Protein AF-A0A094BWD9-F1 (afdb_monomer)

Nearest PDB structures (foldseek):
  7sqc-assembly1_1F  TM=2.310E-01  e=2.367E-01  Chlamydomonas reinhardtii
  7sqc-assembly1_1Y  TM=2.112E-01  e=1.684E+00  Chlamydomonas reinhardtii
  6iv1-assembly1_B  TM=2.164E-01  e=1.607E+00  Klebsiella pneumoniae IS53
  6ivq-assembly1_B  TM=2.117E-01  e=2.335E+00  Klebsiella pneumoniae
  7sqc-assembly1_1J  TM=1.518E-01  e=3.393E+00  Chlamydomonas reinhardtii

Foldseek 3Di:
DDDDPDPDPVVVVVVVLLVVLLVLLVVLLVVVCVVCVVPNVLSVVLLVLLLVLLVLLVVLLVQLLVLLQPLLQACLVVVVVLLVVQLVVCCVPPVDPQSNQLLVQLLCCLVVVDVDGPRDPDPVSVVSSVVSNVVNNVCPVVDPRNGRPCVLSVVVQVQFDDPPDDRDSSSCLSCLLDTSNDLVVLLVSVVPDPCVVPVVSVVSSNVSSVVSVVSSLVSLQVSLVVNCVSCVVPVPSSVSSNNSHDQSSAWDWDADPVRDTDTDGPDPPPPPDDD

Structure (mmCIF, N/CA/C/O backbone):
data_AF-A0A094BWD9-F1
#
_entry.id   AF-A0A094BWD9-F1
#
loop_
_atom_site.group_PDB
_atom_site.id
_atom_site.type_symbol
_atom_site.label_atom_id
_atom_site.label_alt_id
_atom_site.label_comp_id
_atom_site.label_asym_id
_atom_site.label_entity_id
_atom_site.label_seq_id
_atom_site.pdbx_PDB_ins_code
_atom_site.Cartn_x
_atom_site.Cartn_y
_atom_site.Cartn_z
_atom_site.occupancy
_atom_site.B_iso_or_equiv
_atom_site.auth_seq_id
_atom_site.auth_comp_id
_atom_site.auth_asym_id
_atom_site.auth_atom_id
_atom_site.pdbx_PDB_model_num
ATOM 1 N N . MET A 1 1 ? -23.209 22.458 -28.290 1.00 35.03 1 MET A N 1
ATOM 2 C CA . MET A 1 1 ? -22.333 21.390 -27.771 1.00 35.03 1 MET A CA 1
ATOM 3 C C . MET A 1 1 ? -21.643 21.968 -26.551 1.00 35.03 1 MET A C 1
ATOM 5 O O . MET A 1 1 ? -20.647 22.660 -26.693 1.00 35.03 1 MET A O 1
ATOM 9 N N . GLU A 1 2 ? -22.274 21.831 -25.388 1.00 30.28 2 GLU A N 1
ATOM 10 C CA . GLU A 1 2 ? -21.728 22.310 -24.117 1.00 30.28 2 GLU A CA 1
ATOM 11 C C . GLU A 1 2 ? -20.772 21.254 -23.563 1.00 30.28 2 GLU A C 1
ATOM 13 O O . GLU A 1 2 ? -21.182 20.144 -23.229 1.00 30.28 2 GLU A O 1
ATOM 18 N N . SER A 1 3 ? -19.488 21.603 -23.495 1.00 38.81 3 SER A N 1
ATOM 19 C CA . SER A 1 3 ? -18.495 20.863 -22.723 1.00 38.81 3 SER A CA 1
ATOM 20 C C . SER A 1 3 ? -18.755 21.120 -21.240 1.00 38.81 3 SER A C 1
ATOM 22 O O . SER A 1 3 ? -18.486 22.208 -20.732 1.00 38.81 3 SER A O 1
ATOM 24 N N . SER A 1 4 ? -19.311 20.124 -20.554 1.00 35.88 4 SER A N 1
ATOM 25 C CA . SER A 1 4 ? -19.510 20.150 -19.107 1.00 35.88 4 SER A CA 1
ATOM 26 C C . SER A 1 4 ? -18.159 19.969 -18.408 1.00 35.88 4 SER A C 1
ATOM 28 O O . SER A 1 4 ? -17.600 18.876 -18.367 1.00 35.88 4 SER A O 1
ATOM 30 N N . SER A 1 5 ? -17.613 21.078 -17.912 1.00 44.88 5 SER A N 1
ATOM 31 C CA . SER A 1 5 ? -16.455 21.124 -17.020 1.00 44.88 5 SER A CA 1
ATOM 32 C C . SER A 1 5 ? -16.923 20.788 -15.601 1.00 44.88 5 SER A C 1
ATOM 34 O O . SER A 1 5 ? -17.432 21.650 -14.885 1.00 44.88 5 SER A O 1
ATOM 36 N N . VAL A 1 6 ? -16.816 19.516 -15.214 1.00 44.00 6 VAL A N 1
ATOM 37 C CA . VAL A 1 6 ? -17.146 19.020 -13.869 1.00 44.00 6 VAL A CA 1
ATOM 38 C C . VAL A 1 6 ? -15.856 18.545 -13.213 1.00 44.00 6 VAL A C 1
ATOM 40 O O . VAL A 1 6 ? -15.596 17.352 -13.197 1.00 44.00 6 VAL A O 1
ATOM 43 N N . GLU A 1 7 ? -15.006 19.446 -12.711 1.00 46.25 7 GLU A N 1
ATOM 44 C CA . GLU A 1 7 ? -13.809 18.996 -11.970 1.00 46.25 7 GLU A CA 1
ATOM 45 C C . GLU A 1 7 ? -13.192 19.898 -10.871 1.00 46.25 7 GLU A C 1
ATOM 47 O O . GLU A 1 7 ? -12.277 19.425 -10.206 1.00 46.25 7 GLU A O 1
ATOM 52 N N . PRO A 1 8 ? -13.679 21.111 -10.514 1.00 37.62 8 PRO A N 1
ATOM 53 C CA . PRO A 1 8 ? -13.131 21.804 -9.329 1.00 37.62 8 PRO A CA 1
ATOM 54 C C . PRO A 1 8 ? -13.894 21.569 -8.011 1.00 37.62 8 PRO A C 1
ATOM 56 O O . PRO A 1 8 ? -13.351 21.833 -6.940 1.00 37.62 8 PRO A O 1
ATOM 59 N N . GLN A 1 9 ? -15.162 21.137 -8.051 1.00 40.28 9 GLN A N 1
ATOM 60 C CA . GLN A 1 9 ? -16.028 21.134 -6.855 1.00 40.28 9 GLN A CA 1
ATOM 61 C C . GLN A 1 9 ? -15.870 19.885 -5.973 1.00 40.28 9 GLN A C 1
ATOM 63 O O . GLN A 1 9 ? -15.910 19.982 -4.750 1.00 40.28 9 GLN A O 1
ATOM 68 N N . THR A 1 10 ? -15.597 18.724 -6.567 1.00 54.84 10 THR A N 1
ATOM 69 C CA . THR A 1 10 ? -15.500 17.437 -5.857 1.00 54.84 10 THR A CA 1
ATOM 70 C C . THR A 1 10 ? -14.293 17.350 -4.919 1.00 54.84 10 THR A C 1
ATOM 72 O O . THR A 1 10 ? -14.415 16.820 -3.816 1.00 54.84 10 THR A O 1
ATOM 75 N N . ALA A 1 11 ? -13.143 17.912 -5.305 1.00 52.81 11 ALA A N 1
ATOM 76 C CA . ALA A 1 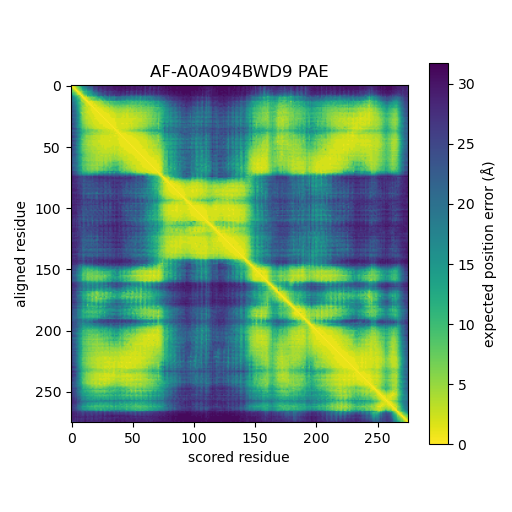11 ? -11.922 17.873 -4.496 1.00 52.81 11 ALA A CA 1
ATOM 77 C C . ALA A 1 11 ? -12.011 18.744 -3.225 1.00 52.81 11 ALA A C 1
ATOM 79 O O . ALA A 1 11 ? -11.508 18.354 -2.169 1.00 52.81 11 ALA A O 1
ATOM 80 N N . ASN A 1 12 ? -12.680 19.901 -3.304 1.00 56.09 12 ASN A N 1
ATOM 81 C CA . ASN A 1 12 ? -12.883 20.791 -2.155 1.00 56.09 12 ASN A CA 1
ATOM 82 C C . ASN A 1 12 ? -13.867 20.197 -1.139 1.00 56.09 12 ASN A C 1
ATOM 84 O O . ASN A 1 12 ? -13.597 20.218 0.064 1.00 56.09 12 ASN A O 1
ATOM 88 N N . ASP A 1 13 ? -14.961 19.604 -1.616 1.00 62.81 13 ASP A N 1
ATOM 89 C CA . ASP A 1 13 ? -15.929 18.918 -0.757 1.00 62.81 13 ASP A CA 1
ATOM 90 C C . ASP A 1 13 ? -15.302 17.705 -0.056 1.00 62.81 13 ASP A C 1
ATOM 92 O O . ASP A 1 13 ? -15.594 17.408 1.104 1.00 62.81 13 ASP A O 1
ATOM 96 N N . GLU A 1 14 ? -14.390 17.008 -0.733 1.00 59.97 14 GLU A N 1
ATOM 97 C CA . GLU A 1 14 ? -13.686 15.856 -0.181 1.00 59.97 14 GLU A CA 1
ATOM 98 C C . GLU A 1 14 ? -12.620 16.245 0.857 1.00 59.97 14 GLU A C 1
ATOM 100 O O . GLU A 1 14 ? -12.468 15.566 1.880 1.00 59.97 14 GLU A O 1
ATOM 105 N N . ALA A 1 15 ? -11.905 17.351 0.634 1.00 65.94 15 ALA A N 1
ATOM 106 C CA . ALA A 1 15 ? -10.975 17.904 1.612 1.00 65.94 15 ALA A CA 1
ATOM 107 C C . ALA A 1 15 ? -11.710 18.317 2.896 1.00 65.94 15 ALA A C 1
ATOM 109 O O . ALA A 1 15 ? -11.277 17.945 3.988 1.00 65.94 15 ALA A O 1
ATOM 110 N N . ALA A 1 16 ? -12.860 18.987 2.759 1.00 70.88 16 ALA A N 1
ATOM 111 C CA . ALA A 1 16 ? -13.710 19.382 3.880 1.00 70.88 16 ALA A CA 1
ATOM 112 C C . ALA A 1 16 ? -14.250 18.167 4.661 1.00 70.88 16 ALA A C 1
ATOM 114 O O . ALA A 1 16 ? -14.175 18.128 5.893 1.00 70.88 16 ALA A O 1
ATOM 115 N N . ARG A 1 17 ? -14.714 17.121 3.961 1.00 69.69 17 ARG A N 1
ATOM 116 C CA . ARG A 1 17 ? -15.110 15.850 4.596 1.00 69.69 17 ARG A CA 1
ATOM 117 C C . ARG A 1 17 ? -13.939 15.202 5.327 1.00 69.69 17 ARG A C 1
ATOM 119 O O . ARG A 1 17 ? -14.081 14.794 6.472 1.00 69.69 17 ARG A O 1
ATOM 126 N N . SER A 1 18 ? -12.763 15.154 4.707 1.00 68.19 18 SER A N 1
ATOM 127 C CA . SER A 1 18 ? -11.568 14.563 5.320 1.00 68.19 18 SER A CA 1
ATOM 128 C C . SER A 1 18 ? -11.153 15.290 6.601 1.00 68.19 18 SER A C 1
ATOM 130 O O . SER A 1 18 ? -10.766 14.641 7.573 1.00 68.19 18 SER A O 1
ATOM 132 N N . THR A 1 19 ? -11.239 16.624 6.627 1.00 75.50 19 THR A N 1
ATOM 133 C CA . THR A 1 19 ? -10.950 17.417 7.831 1.00 75.50 19 THR A CA 1
ATOM 134 C C . THR A 1 19 ? -11.962 17.187 8.944 1.00 75.50 19 THR A C 1
ATOM 136 O O . THR A 1 19 ? -11.571 17.127 10.109 1.00 75.50 19 THR A O 1
ATOM 139 N N . GLU A 1 20 ? -13.233 16.996 8.600 1.00 79.06 20 GLU A N 1
ATOM 140 C CA . GLU A 1 20 ? -14.277 16.738 9.587 1.00 79.06 20 GLU A CA 1
ATOM 141 C C . GLU A 1 20 ? -14.120 15.355 10.228 1.00 79.06 20 GLU A C 1
ATOM 143 O O . GLU A 1 20 ? -14.088 15.242 11.451 1.00 79.06 20 GLU A O 1
ATOM 148 N N . ILE A 1 21 ? -13.880 14.306 9.435 1.00 75.56 21 ILE A N 1
ATOM 149 C CA . ILE A 1 21 ? -13.681 12.962 10.002 1.00 75.56 21 ILE A CA 1
ATOM 150 C C . ILE A 1 21 ? -12.373 12.906 10.821 1.00 75.56 21 ILE A C 1
ATOM 152 O O . ILE A 1 21 ? -12.284 12.195 11.820 1.00 75.56 21 ILE A O 1
ATOM 156 N N . LEU A 1 22 ? -11.349 13.692 10.457 1.00 78.50 22 LEU A N 1
ATOM 157 C CA . LEU A 1 22 ? -10.140 13.863 11.278 1.00 78.50 22 LEU A CA 1
ATOM 158 C C . LEU A 1 22 ? -10.448 14.479 12.648 1.00 78.50 22 LEU A C 1
ATOM 160 O O . LEU A 1 22 ? -9.886 14.035 13.653 1.00 78.50 22 LEU A O 1
ATOM 164 N N . ARG A 1 23 ? -11.321 15.491 12.693 1.00 84.25 23 ARG A N 1
ATOM 165 C CA . ARG A 1 23 ? -11.782 16.117 13.938 1.00 84.25 23 ARG A CA 1
ATOM 166 C C . ARG A 1 23 ? -12.511 15.094 14.809 1.00 84.25 23 ARG A C 1
ATOM 168 O O . ARG A 1 23 ? -12.111 14.889 15.953 1.00 84.25 23 ARG A O 1
ATOM 175 N N . GLU A 1 24 ? -13.492 14.391 14.245 1.00 83.94 24 GLU A N 1
ATOM 176 C CA . GLU A 1 24 ? -14.258 13.348 14.942 1.00 83.94 24 GLU A CA 1
ATOM 177 C C . GLU A 1 24 ? -13.365 12.216 15.476 1.00 83.94 24 GLU A C 1
ATOM 179 O O . GLU A 1 24 ? -13.521 11.767 16.613 1.00 83.94 24 GLU A O 1
ATOM 184 N N . ALA A 1 25 ? -12.384 11.774 14.684 1.00 82.69 25 ALA A N 1
ATOM 185 C CA . ALA A 1 25 ? -11.434 10.742 15.085 1.00 82.69 25 ALA A CA 1
ATOM 186 C C . ALA A 1 25 ? -10.571 11.173 16.282 1.00 82.69 25 ALA A C 1
ATOM 188 O O . ALA A 1 25 ? -10.313 10.371 17.184 1.00 82.69 25 ALA A O 1
ATOM 189 N N . ASN A 1 26 ? -10.119 12.428 16.305 1.00 86.25 26 ASN A N 1
ATOM 190 C CA . ASN A 1 26 ? -9.345 12.961 17.424 1.00 86.25 26 ASN A CA 1
ATOM 191 C C . ASN A 1 26 ? -10.207 13.093 18.686 1.00 86.25 26 ASN A C 1
ATOM 193 O O . ASN A 1 26 ? -9.764 12.714 19.770 1.00 86.25 26 ASN A O 1
ATOM 197 N N . GLU A 1 27 ? -11.450 13.555 18.548 1.00 88.94 27 GLU A N 1
ATOM 198 C CA . GLU A 1 27 ? -12.406 13.622 19.658 1.00 88.94 27 GLU A CA 1
ATOM 199 C C . GLU A 1 27 ? -12.680 12.239 20.252 1.00 88.94 27 GLU A C 1
ATOM 201 O O . GLU A 1 27 ? -12.659 12.070 21.472 1.00 88.94 27 GLU A O 1
ATOM 206 N N . PHE A 1 28 ? -12.853 11.223 19.404 1.00 89.19 28 PHE A N 1
ATOM 207 C CA . PHE A 1 28 ? -13.004 9.841 19.844 1.00 89.19 28 PHE A CA 1
ATOM 208 C C . PHE A 1 28 ? -11.796 9.349 20.660 1.00 89.19 28 PHE A C 1
ATOM 210 O O . PHE A 1 28 ? -11.969 8.737 21.715 1.00 89.19 28 PHE A O 1
ATOM 217 N N . LEU A 1 29 ? -10.564 9.631 20.218 1.00 88.25 29 LEU A N 1
ATOM 218 C CA . LEU A 1 29 ? -9.362 9.226 20.960 1.00 88.25 29 LEU A CA 1
ATOM 219 C C . LEU A 1 29 ? -9.290 9.869 22.346 1.00 88.25 29 LEU A C 1
ATOM 221 O O . LEU A 1 29 ? -8.927 9.191 23.311 1.00 88.25 29 LEU A O 1
ATOM 225 N N . GLU A 1 30 ? -9.672 11.140 22.468 1.00 90.50 30 GLU A N 1
ATOM 226 C CA . GLU A 1 30 ? -9.737 11.810 23.768 1.00 90.50 30 GLU A CA 1
ATOM 227 C C . GLU A 1 30 ? -10.839 11.215 24.661 1.00 90.50 30 GLU A C 1
ATOM 229 O O . GLU A 1 30 ? -10.609 11.012 25.855 1.00 90.50 30 GLU A O 1
ATOM 234 N N . GLN A 1 31 ? -11.989 10.815 24.103 1.00 91.00 31 GLN A N 1
ATOM 235 C CA . GLN A 1 31 ? -13.020 10.087 24.860 1.00 91.00 31 GLN A CA 1
ATOM 236 C C . GLN A 1 31 ? -12.503 8.747 25.401 1.00 91.00 31 GLN A C 1
ATOM 238 O O . GLN A 1 31 ? -12.731 8.425 26.571 1.00 91.00 31 GLN A O 1
ATOM 243 N N . VAL A 1 32 ? -11.773 7.973 24.587 1.00 87.44 32 VAL A N 1
ATOM 244 C CA . VAL A 1 32 ? -11.151 6.712 25.030 1.00 87.44 32 VAL A CA 1
ATOM 245 C C . VAL A 1 32 ? -10.159 6.980 26.160 1.00 87.44 32 VAL A C 1
ATOM 247 O O . VAL A 1 32 ? -10.185 6.299 27.187 1.00 87.44 32 VAL A O 1
ATOM 250 N N . LYS A 1 33 ? -9.299 7.986 25.996 1.00 90.31 33 LYS A N 1
ATOM 251 C CA . LYS A 1 33 ? -8.290 8.366 26.988 1.00 90.31 33 LYS A CA 1
ATOM 252 C C . LYS A 1 33 ? -8.918 8.774 28.320 1.00 90.31 33 LYS A C 1
ATOM 254 O O . LYS A 1 33 ? -8.451 8.328 29.365 1.00 90.31 33 LYS A O 1
ATOM 259 N N . LEU A 1 34 ? -9.998 9.554 28.283 1.00 92.94 34 LEU A N 1
ATOM 260 C CA . LEU A 1 34 ? -10.744 9.962 29.473 1.00 92.94 34 LEU A CA 1
ATOM 261 C C . LEU A 1 34 ? -11.410 8.758 30.156 1.00 92.94 34 LEU A C 1
ATOM 263 O O . LEU A 1 34 ? -11.263 8.560 31.361 1.00 92.94 34 LEU A O 1
ATOM 267 N N . LYS A 1 35 ? -12.104 7.907 29.386 1.00 91.38 35 LYS A N 1
ATOM 268 C CA . LYS A 1 35 ? -12.805 6.724 29.914 1.00 91.38 35 LYS A CA 1
ATOM 269 C C . LYS A 1 35 ? -11.851 5.733 30.579 1.00 91.38 35 LYS A C 1
ATOM 271 O O . LYS A 1 35 ? -12.189 5.155 31.611 1.00 91.38 35 LYS A O 1
ATOM 276 N N . TYR A 1 36 ? -10.667 5.550 30.002 1.00 90.31 36 TYR A N 1
ATOM 277 C CA . TYR A 1 36 ? -9.640 4.633 30.489 1.00 90.31 36 TYR A CA 1
ATOM 278 C C . TYR A 1 36 ? -8.508 5.347 31.242 1.00 90.31 36 TYR A C 1
ATOM 280 O O . TYR A 1 36 ? -7.401 4.818 31.321 1.00 90.31 36 TYR A O 1
ATOM 288 N N . GLN A 1 37 ? -8.769 6.502 31.865 1.00 91.00 37 GLN A N 1
ATOM 289 C CA . GLN A 1 37 ? -7.758 7.234 32.645 1.00 91.00 37 GLN A CA 1
ATOM 290 C C . GLN A 1 37 ? -7.118 6.386 33.763 1.00 91.00 37 GLN A C 1
ATOM 292 O O . GLN A 1 37 ? -5.938 6.536 34.065 1.00 91.00 37 GLN A O 1
ATOM 297 N N . SER A 1 38 ? -7.878 5.449 34.343 1.00 91.00 38 SER A N 1
ATOM 298 C CA . SER A 1 38 ? -7.407 4.500 35.362 1.00 91.00 38 SER A CA 1
ATOM 299 C C . SER A 1 38 ? -6.742 3.241 34.783 1.00 91.00 38 SER A C 1
ATOM 301 O O . SER A 1 38 ? -6.153 2.463 35.529 1.00 91.00 38 SER A O 1
ATOM 303 N N . LYS A 1 39 ? -6.820 3.032 33.462 1.00 91.62 39 LYS A N 1
ATOM 304 C CA . LYS A 1 39 ? -6.199 1.925 32.716 1.00 91.62 39 LYS A CA 1
ATOM 305 C C . LYS A 1 39 ? -5.480 2.473 31.465 1.00 91.62 39 LYS A C 1
ATOM 307 O O . LYS A 1 39 ? -5.878 2.149 30.342 1.00 91.62 39 LYS A O 1
ATOM 312 N N . PRO A 1 40 ? -4.408 3.275 31.621 1.00 90.94 40 PRO A N 1
ATOM 313 C CA . PRO A 1 40 ? -3.751 3.964 30.503 1.00 90.94 40 PRO A CA 1
ATOM 314 C C . PRO A 1 40 ? -3.203 3.012 29.427 1.00 90.94 40 PRO A C 1
ATOM 316 O O . PRO A 1 40 ? -3.046 3.406 28.272 1.00 90.94 40 PRO A O 1
ATOM 319 N N . GLU A 1 41 ? -2.953 1.749 29.780 1.00 92.44 41 GLU A N 1
ATOM 320 C CA . GLU A 1 41 ? -2.517 0.713 28.840 1.00 92.44 41 GLU A CA 1
ATOM 321 C C . GLU A 1 41 ? -3.549 0.420 27.740 1.00 92.44 41 GLU A C 1
ATOM 323 O O . GLU A 1 41 ? -3.156 0.125 26.616 1.00 92.44 41 GLU A O 1
ATOM 328 N N . VAL A 1 42 ? -4.854 0.581 28.000 1.00 87.88 42 VAL A N 1
ATOM 329 C CA . VAL A 1 42 ? -5.895 0.398 26.967 1.00 87.88 42 VAL A CA 1
ATOM 330 C C . VAL A 1 42 ? -5.744 1.441 25.863 1.00 87.88 42 VAL A C 1
ATOM 332 O O . VAL A 1 42 ? -5.735 1.100 24.680 1.00 87.88 42 VAL A O 1
ATOM 335 N N . TYR A 1 43 ? -5.561 2.708 26.246 1.00 89.56 43 TYR A N 1
ATOM 336 C CA . TYR A 1 43 ? -5.330 3.796 25.299 1.00 89.56 43 TYR A CA 1
ATOM 337 C C . TYR A 1 43 ? -4.017 3.599 24.529 1.00 89.56 43 TYR A C 1
ATOM 339 O O . TYR A 1 43 ? -4.008 3.692 23.301 1.00 89.56 43 TYR A O 1
ATOM 347 N N . LYS A 1 44 ? -2.918 3.268 25.223 1.00 89.75 44 LYS A N 1
ATOM 348 C CA . LYS A 1 44 ? -1.616 3.009 24.582 1.00 89.75 44 LYS A CA 1
ATOM 349 C C . LYS A 1 44 ? -1.696 1.868 23.570 1.00 89.75 44 LYS A C 1
ATOM 351 O O . LYS A 1 44 ? -1.200 2.010 22.453 1.00 89.75 44 LYS A O 1
ATOM 356 N N . GLU A 1 45 ? -2.338 0.758 23.929 1.00 92.25 45 GLU A N 1
ATOM 357 C CA . GLU A 1 45 ? -2.476 -0.397 23.042 1.00 92.25 45 GLU A CA 1
ATOM 358 C C . GLU A 1 45 ? -3.396 -0.116 21.853 1.00 92.25 45 GLU A C 1
ATOM 360 O O . GLU A 1 45 ? -3.075 -0.526 20.735 1.00 92.25 45 GLU A O 1
ATOM 365 N N . LEU A 1 46 ? -4.490 0.629 22.046 1.00 88.69 46 LEU A N 1
ATOM 366 C CA 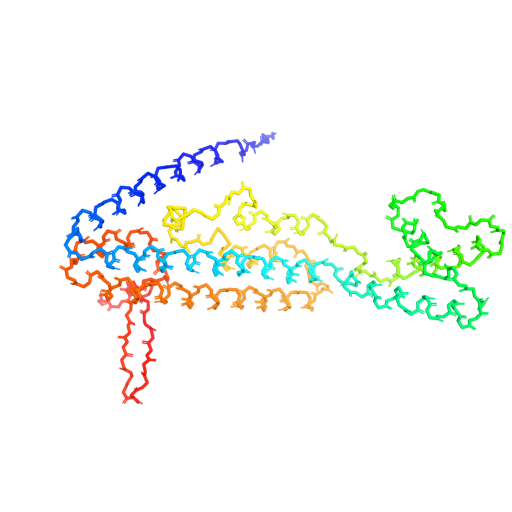. LEU A 1 46 ? -5.342 1.070 20.940 1.00 88.69 46 LEU A CA 1
ATOM 367 C C . LEU A 1 46 ? -4.571 1.987 19.982 1.00 88.69 46 LEU A C 1
ATOM 369 O O . LEU A 1 46 ? -4.601 1.785 18.768 1.00 88.69 46 LEU A O 1
ATOM 373 N N . PHE A 1 47 ? -3.827 2.953 20.518 1.00 88.69 47 PHE A N 1
ATOM 374 C CA . PHE A 1 47 ? -3.017 3.871 19.722 1.00 88.69 47 PHE A CA 1
ATOM 375 C C . PHE A 1 47 ? -1.925 3.129 18.936 1.00 88.69 47 PHE A C 1
ATOM 377 O O . PHE A 1 47 ? -1.748 3.340 17.732 1.00 88.69 47 PHE A O 1
ATOM 384 N N . ARG A 1 48 ? -1.229 2.188 19.585 1.00 89.25 48 ARG A N 1
ATOM 385 C CA . ARG A 1 48 ? -0.235 1.306 18.953 1.00 89.25 48 ARG A CA 1
ATOM 386 C C . ARG A 1 48 ? -0.849 0.447 17.849 1.00 89.25 48 ARG A C 1
ATOM 388 O O . ARG A 1 48 ? -0.241 0.283 16.787 1.00 89.25 48 ARG A O 1
ATOM 395 N N . LEU A 1 49 ? -2.043 -0.099 18.080 1.00 88.62 49 LEU A N 1
ATOM 396 C CA . LEU A 1 49 ? -2.786 -0.892 17.105 1.00 88.62 49 LEU A CA 1
ATOM 397 C C . LEU A 1 49 ? -3.142 -0.067 15.863 1.00 88.62 49 LEU A C 1
ATOM 399 O O . LEU A 1 49 ? -2.878 -0.521 14.750 1.00 88.62 49 LEU A O 1
ATOM 403 N N . LEU A 1 50 ? -3.682 1.139 16.054 1.00 86.38 50 LEU A N 1
ATOM 404 C CA . LEU A 1 50 ? -4.018 2.060 14.968 1.00 86.38 50 LEU A CA 1
ATOM 405 C C . LEU A 1 50 ? -2.779 2.464 14.163 1.00 86.38 50 LEU A C 1
ATOM 407 O O . LEU A 1 50 ? -2.802 2.424 12.937 1.00 86.38 50 LEU A O 1
ATOM 411 N N . THR A 1 51 ? -1.672 2.760 14.847 1.00 85.44 51 THR A N 1
ATOM 412 C CA . THR A 1 51 ? -0.391 3.115 14.213 1.00 85.44 51 THR A CA 1
ATOM 413 C C . THR A 1 51 ? 0.155 1.956 13.374 1.00 85.44 51 THR A C 1
ATOM 415 O O . THR A 1 51 ? 0.576 2.139 12.234 1.00 85.44 51 THR A O 1
ATOM 418 N N . SER A 1 52 ? 0.098 0.735 13.913 1.00 85.38 52 SER A N 1
ATOM 419 C CA . SER A 1 52 ? 0.539 -0.473 13.204 1.00 85.38 52 SER A CA 1
ATOM 420 C C . SER A 1 52 ? -0.322 -0.759 11.972 1.00 85.38 52 SER A C 1
ATOM 422 O O . SER A 1 52 ? 0.191 -1.199 10.945 1.00 85.38 52 SER A O 1
ATOM 424 N N . TYR A 1 53 ? -1.633 -0.532 12.071 1.00 84.44 53 TYR A N 1
ATOM 425 C CA . TYR A 1 53 ? -2.550 -0.685 10.947 1.00 84.44 53 TYR A CA 1
ATOM 426 C C . TYR A 1 53 ? -2.290 0.370 9.860 1.00 84.44 53 TYR A C 1
ATOM 428 O O . TYR A 1 53 ? -2.232 0.009 8.687 1.00 84.44 53 TYR A O 1
ATOM 436 N N . ALA A 1 54 ? -2.047 1.630 10.241 1.00 81.50 54 ALA A N 1
ATOM 437 C CA . ALA A 1 54 ? -1.679 2.703 9.317 1.00 81.50 54 ALA A CA 1
ATOM 438 C C . ALA A 1 54 ? -0.431 2.336 8.499 1.00 81.50 54 ALA A C 1
ATOM 440 O O . ALA A 1 54 ? -0.467 2.332 7.273 1.00 81.50 54 ALA A O 1
ATOM 441 N N . ALA A 1 55 ? 0.637 1.911 9.182 1.00 83.19 55 ALA A N 1
ATOM 442 C CA . ALA A 1 55 ? 1.883 1.508 8.535 1.00 83.19 55 ALA A CA 1
ATOM 443 C C . ALA A 1 55 ? 1.698 0.313 7.582 1.00 83.19 55 ALA A C 1
ATOM 445 O O . ALA A 1 55 ? 2.254 0.301 6.487 1.00 83.19 55 ALA A O 1
ATOM 446 N N . ALA A 1 56 ? 0.903 -0.689 7.978 1.00 82.62 56 ALA A N 1
ATOM 447 C CA . ALA A 1 56 ? 0.610 -1.843 7.128 1.00 82.62 56 ALA A CA 1
ATOM 448 C C . ALA A 1 56 ? -0.196 -1.460 5.877 1.00 82.62 56 ALA A C 1
ATOM 450 O O . ALA A 1 56 ? 0.005 -2.044 4.812 1.00 82.62 56 ALA A O 1
ATOM 451 N N . ARG A 1 57 ? -1.104 -0.488 6.001 1.00 80.38 57 ARG A N 1
ATOM 452 C CA . ARG A 1 57 ? -1.876 0.043 4.879 1.00 80.38 57 ARG A CA 1
ATOM 453 C C . ARG A 1 57 ? -0.978 0.784 3.893 1.00 80.38 57 ARG A C 1
ATOM 455 O O . ARG A 1 57 ? -1.020 0.473 2.708 1.00 80.38 57 ARG A O 1
ATOM 462 N N . ASP A 1 58 ? -0.151 1.701 4.387 1.00 81.00 58 ASP A N 1
ATOM 463 C CA . ASP A 1 58 ? 0.754 2.488 3.545 1.00 81.00 58 ASP A CA 1
ATOM 464 C C . ASP A 1 58 ? 1.757 1.575 2.819 1.00 81.00 58 ASP A C 1
ATOM 466 O O . ASP A 1 58 ? 2.048 1.762 1.640 1.00 81.00 58 ASP A O 1
ATOM 470 N N . GLU A 1 59 ? 2.231 0.522 3.490 1.00 83.50 59 GLU A N 1
ATOM 471 C CA . GLU A 1 59 ? 3.060 -0.506 2.863 1.00 83.50 59 GLU A CA 1
ATOM 472 C C . GLU A 1 59 ? 2.313 -1.273 1.764 1.00 83.50 59 GLU A C 1
ATOM 474 O O . GLU A 1 59 ? 2.858 -1.473 0.681 1.00 83.50 59 GLU A O 1
ATOM 479 N N . ALA A 1 60 ? 1.054 -1.662 1.988 1.00 83.06 60 ALA A N 1
ATOM 480 C CA . ALA A 1 60 ? 0.248 -2.314 0.957 1.00 83.06 60 ALA A CA 1
ATOM 481 C C . ALA A 1 60 ? 0.032 -1.403 -0.266 1.00 83.06 60 ALA A C 1
ATOM 483 O O . ALA A 1 60 ? 0.072 -1.888 -1.398 1.00 83.06 60 ALA A O 1
ATOM 484 N N . HIS A 1 61 ? -0.148 -0.093 -0.055 1.00 82.56 61 HIS A N 1
ATOM 485 C CA . HIS A 1 61 ? -0.235 0.899 -1.133 1.00 82.56 61 HIS A CA 1
ATOM 486 C C . HIS A 1 61 ? 1.075 1.036 -1.909 1.00 82.56 61 HIS A C 1
ATOM 488 O O . HIS A 1 61 ? 1.049 1.024 -3.137 1.00 82.56 61 HIS A O 1
ATOM 494 N N . ARG A 1 62 ? 2.225 1.073 -1.225 1.00 83.75 62 ARG A N 1
ATOM 495 C CA . ARG A 1 62 ? 3.537 1.035 -1.895 1.00 83.75 62 ARG A CA 1
ATOM 496 C C . ARG A 1 62 ? 3.727 -0.239 -2.711 1.00 83.75 62 ARG A C 1
ATOM 498 O O . ARG A 1 62 ? 4.197 -0.181 -3.840 1.00 83.75 62 ARG A O 1
ATOM 505 N N . GLN A 1 63 ? 3.328 -1.389 -2.172 1.00 83.75 63 GLN A N 1
ATOM 506 C CA . GLN A 1 63 ? 3.479 -2.668 -2.863 1.00 83.75 63 GLN A CA 1
ATOM 507 C C . GLN A 1 63 ? 2.619 -2.761 -4.123 1.00 83.75 63 GLN A C 1
ATOM 509 O O . GLN A 1 63 ? 3.117 -3.214 -5.153 1.00 83.75 63 GLN A O 1
ATOM 514 N N . ILE A 1 64 ? 1.346 -2.350 -4.069 1.00 83.62 64 ILE A N 1
ATOM 515 C CA . ILE A 1 64 ? 0.502 -2.348 -5.271 1.00 83.62 64 ILE A CA 1
ATOM 516 C C . ILE A 1 64 ? 0.993 -1.307 -6.284 1.00 83.62 64 ILE A C 1
ATOM 518 O O . ILE A 1 64 ? 1.041 -1.630 -7.465 1.00 83.62 64 ILE A O 1
ATOM 522 N N . HIS A 1 65 ? 1.452 -0.132 -5.834 1.00 84.81 65 HIS A N 1
ATOM 523 C CA . HIS A 1 65 ? 2.103 0.859 -6.693 1.00 84.81 65 HIS A CA 1
ATOM 524 C C . HIS A 1 65 ? 3.267 0.236 -7.460 1.00 84.81 65 HIS A C 1
ATOM 526 O O . HIS A 1 65 ? 3.226 0.199 -8.683 1.00 84.81 65 HIS A O 1
ATOM 532 N N . SER A 1 66 ? 4.255 -0.334 -6.766 1.00 81.62 66 SER A N 1
ATOM 533 C CA . SER A 1 66 ? 5.419 -0.944 -7.417 1.00 81.62 66 SER A CA 1
ATOM 534 C C . SER A 1 66 ? 5.056 -2.126 -8.320 1.00 81.62 66 SER A C 1
ATOM 536 O O . SER A 1 66 ? 5.664 -2.296 -9.373 1.00 81.62 66 SER A O 1
ATOM 538 N N . LYS A 1 67 ? 4.070 -2.955 -7.942 1.00 83.44 67 LYS A N 1
ATOM 539 C CA . LYS A 1 67 ? 3.610 -4.071 -8.786 1.00 83.44 67 LYS A CA 1
ATOM 540 C C . LYS A 1 67 ? 2.970 -3.569 -10.081 1.00 83.44 67 LYS A C 1
ATOM 542 O O . LYS A 1 67 ? 3.288 -4.088 -11.144 1.00 83.44 67 LYS A O 1
ATOM 547 N N . VAL A 1 68 ? 2.079 -2.582 -9.996 1.00 82.56 68 VAL A N 1
ATOM 548 C CA . VAL A 1 68 ? 1.385 -2.026 -11.166 1.00 82.56 68 VAL A CA 1
ATOM 549 C C . VAL A 1 68 ? 2.338 -1.211 -12.037 1.00 82.56 68 VAL A C 1
ATOM 551 O O . VAL A 1 68 ? 2.299 -1.343 -13.253 1.00 82.56 68 VAL A O 1
ATOM 554 N N . GLU A 1 69 ? 3.261 -0.467 -11.431 1.00 81.06 69 GLU A N 1
ATOM 555 C CA . GLU A 1 69 ? 4.347 0.226 -12.130 1.00 81.06 69 GLU A CA 1
ATOM 556 C C . GLU A 1 69 ? 5.207 -0.750 -12.936 1.00 81.06 69 GLU A C 1
ATOM 558 O O . GLU A 1 69 ? 5.483 -0.511 -14.106 1.00 81.06 69 GLU A O 1
ATOM 563 N N . ALA A 1 70 ? 5.583 -1.890 -12.347 1.00 76.06 70 ALA A N 1
ATOM 564 C CA . ALA A 1 70 ? 6.343 -2.919 -13.049 1.00 76.06 70 ALA A CA 1
ATOM 565 C C . ALA A 1 70 ? 5.544 -3.557 -14.198 1.00 76.06 70 ALA A C 1
ATOM 567 O O . ALA A 1 70 ? 6.101 -3.813 -15.263 1.00 76.06 70 ALA A O 1
ATOM 568 N N . LEU A 1 71 ? 4.243 -3.795 -14.000 1.00 75.38 71 LEU A N 1
ATOM 569 C CA . LEU A 1 71 ? 3.360 -4.356 -15.027 1.00 75.38 71 LEU A CA 1
ATOM 570 C C . LEU A 1 71 ? 3.176 -3.397 -16.208 1.00 75.38 71 LEU A C 1
ATOM 572 O O . LEU A 1 71 ? 3.289 -3.814 -17.358 1.00 75.38 71 LEU A O 1
ATOM 576 N N . PHE A 1 72 ? 2.932 -2.116 -15.930 1.00 73.00 72 PHE A N 1
ATOM 577 C CA . PHE A 1 72 ? 2.752 -1.079 -16.953 1.00 73.00 72 PHE A CA 1
ATOM 578 C C . PHE A 1 72 ? 4.081 -0.592 -17.540 1.00 73.00 72 PHE A C 1
ATOM 580 O O . PHE A 1 72 ? 4.107 -0.030 -18.630 1.00 73.00 72 PHE A O 1
ATOM 587 N N . GLY A 1 73 ? 5.188 -0.848 -16.845 1.00 65.69 73 GLY A N 1
ATOM 588 C CA . GLY A 1 73 ? 6.550 -0.633 -17.317 1.00 65.69 73 GLY A CA 1
ATOM 589 C C . GLY A 1 73 ? 7.053 -1.684 -18.302 1.00 65.69 73 GLY A C 1
ATOM 590 O O . GLY A 1 73 ? 8.036 -1.424 -18.989 1.00 65.69 73 GLY A O 1
ATOM 591 N N . GLY A 1 74 ? 6.433 -2.865 -18.394 1.00 62.09 74 GLY A N 1
ATOM 592 C CA . GLY A 1 74 ? 6.881 -3.926 -19.302 1.00 62.09 74 GLY A CA 1
ATOM 593 C C . GLY A 1 74 ? 8.363 -4.307 -19.116 1.00 62.09 74 GLY A C 1
ATOM 594 O O . GLY A 1 74 ? 8.819 -4.589 -18.006 1.00 62.09 74 GLY A O 1
ATOM 595 N N . LEU A 1 75 ? 9.145 -4.280 -20.205 1.00 52.22 75 LEU A N 1
ATOM 596 C CA . LEU A 1 75 ? 10.603 -4.503 -20.214 1.00 52.22 75 LEU A CA 1
ATOM 597 C C . LEU A 1 75 ? 11.391 -3.419 -19.444 1.00 52.22 75 LEU A C 1
ATOM 599 O O . LEU A 1 75 ? 12.611 -3.546 -19.311 1.00 52.22 75 LEU A O 1
ATOM 603 N N . ALA A 1 76 ? 10.736 -2.407 -18.854 1.00 53.72 76 ALA A N 1
ATOM 604 C CA . ALA A 1 76 ? 11.372 -1.467 -17.931 1.00 53.72 76 ALA A CA 1
ATOM 605 C C . ALA A 1 76 ? 12.119 -2.184 -16.779 1.00 53.72 76 ALA A C 1
ATOM 607 O O . ALA A 1 76 ? 13.221 -1.796 -16.390 1.00 53.72 76 ALA A O 1
ATOM 608 N N . ALA A 1 77 ? 11.562 -3.297 -16.285 1.00 52.44 77 ALA A N 1
ATOM 609 C CA . ALA A 1 77 ? 12.1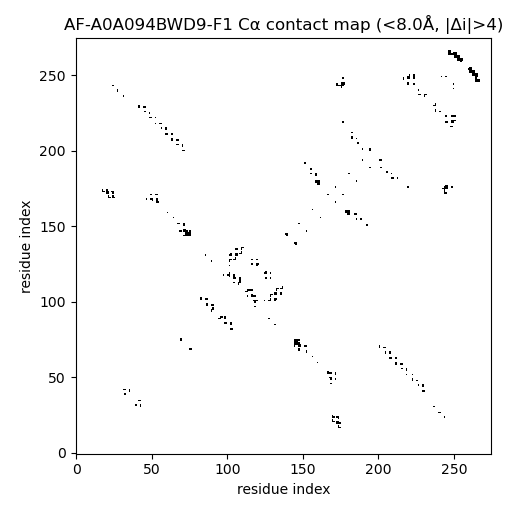77 -4.148 -15.261 1.00 52.44 77 ALA A CA 1
ATOM 610 C C . ALA A 1 77 ? 13.350 -5.011 -15.783 1.00 52.44 77 ALA A C 1
ATOM 612 O O . ALA A 1 77 ? 14.140 -5.544 -15.000 1.00 52.44 77 ALA A O 1
ATOM 613 N N . GLU A 1 78 ? 13.487 -5.148 -17.104 1.00 59.84 78 GLU A N 1
ATOM 614 C CA . GLU A 1 78 ? 14.558 -5.892 -17.771 1.00 59.84 78 GLU A CA 1
ATOM 615 C C . GLU A 1 78 ? 15.738 -4.992 -18.163 1.00 59.84 78 GLU A C 1
ATOM 617 O O . GLU A 1 78 ? 16.828 -5.513 -18.403 1.00 59.84 78 GLU A O 1
ATOM 622 N N . PHE A 1 79 ? 15.591 -3.658 -18.152 1.00 65.31 79 PHE A N 1
ATOM 623 C CA . PHE A 1 79 ? 16.701 -2.723 -18.396 1.00 65.31 79 PHE A CA 1
ATOM 624 C C . PHE A 1 79 ? 17.942 -3.008 -17.552 1.00 65.31 79 PHE A C 1
ATOM 626 O O . PHE A 1 79 ? 19.036 -2.978 -18.113 1.00 65.31 79 PHE A O 1
ATOM 633 N N . PRO A 1 80 ? 17.849 -3.311 -16.241 1.00 72.44 80 PRO A N 1
ATOM 634 C CA . PRO A 1 80 ? 19.028 -3.666 -15.459 1.00 72.44 80 PRO A CA 1
ATOM 635 C C . PRO A 1 80 ? 19.730 -4.923 -15.988 1.00 72.44 80 PRO A C 1
ATOM 637 O O . PRO A 1 80 ? 20.962 -4.982 -15.994 1.00 72.44 80 PRO A O 1
ATOM 640 N N . LYS A 1 81 ? 18.966 -5.907 -16.482 1.00 71.06 81 LYS A N 1
ATOM 641 C CA . LYS A 1 81 ? 19.512 -7.121 -17.103 1.00 71.06 81 LYS A CA 1
ATOM 642 C C . LYS A 1 81 ? 20.131 -6.806 -18.464 1.00 71.06 81 LYS A C 1
ATOM 644 O O . LYS A 1 81 ? 21.270 -7.199 -18.692 1.00 71.06 81 LYS A O 1
ATOM 649 N N . LEU A 1 82 ? 19.440 -6.055 -19.328 1.00 73.75 82 LEU A N 1
ATOM 650 C CA . LEU A 1 82 ? 19.950 -5.622 -20.633 1.00 73.75 82 LEU A CA 1
ATOM 651 C C . LEU A 1 82 ? 21.232 -4.798 -20.482 1.00 73.75 82 LEU A C 1
ATOM 653 O O . LEU A 1 82 ? 22.228 -5.081 -21.139 1.00 73.75 82 LEU A O 1
ATOM 657 N N . ARG A 1 83 ? 21.232 -3.823 -19.571 1.00 82.19 83 ARG A N 1
ATOM 658 C CA . ARG A 1 83 ? 22.408 -3.035 -19.196 1.00 82.19 83 ARG A CA 1
ATOM 659 C C . ARG A 1 83 ? 23.549 -3.952 -18.767 1.00 82.19 83 ARG A C 1
ATOM 661 O O . ARG A 1 83 ? 24.665 -3.800 -19.249 1.00 82.19 83 ARG A O 1
ATOM 668 N N . GLY A 1 84 ? 23.272 -4.935 -17.909 1.00 81.06 84 GLY A N 1
ATOM 669 C CA . GLY A 1 84 ? 24.256 -5.935 -17.491 1.00 81.06 84 GLY A CA 1
ATOM 670 C C . GLY A 1 84 ? 24.829 -6.747 -18.659 1.00 81.06 84 GLY A C 1
ATOM 671 O O . GLY A 1 84 ? 26.044 -6.941 -18.731 1.00 81.06 84 GLY A O 1
ATOM 672 N N . VAL A 1 85 ? 23.976 -7.180 -19.592 1.00 80.81 85 VAL A N 1
ATOM 673 C CA . VAL A 1 85 ? 24.372 -7.912 -20.805 1.00 80.81 85 VAL A CA 1
ATOM 674 C C . VAL A 1 85 ? 25.231 -7.035 -21.714 1.00 80.81 85 VAL A C 1
ATOM 676 O O . VAL A 1 85 ? 26.326 -7.451 -22.073 1.00 80.81 85 VAL A O 1
ATOM 679 N N . LEU A 1 86 ? 24.803 -5.808 -22.021 1.00 82.31 86 LEU A N 1
ATOM 680 C CA . LEU A 1 86 ? 25.553 -4.861 -22.852 1.00 82.31 86 LEU A CA 1
ATOM 681 C C . LEU A 1 86 ? 26.931 -4.546 -22.265 1.00 82.31 86 LEU A C 1
ATOM 683 O O . LEU A 1 86 ? 27.932 -4.622 -22.976 1.00 82.31 86 LEU A O 1
ATOM 687 N N . ILE A 1 87 ? 27.003 -4.275 -20.957 1.00 85.94 87 ILE A N 1
ATOM 688 C CA . ILE A 1 87 ? 28.273 -4.026 -20.262 1.00 85.94 87 ILE A CA 1
ATOM 689 C C . ILE A 1 87 ? 29.195 -5.239 -20.385 1.00 85.94 87 ILE A C 1
ATOM 691 O O . ILE A 1 87 ? 30.380 -5.083 -20.677 1.00 85.94 87 ILE A O 1
ATOM 695 N N . ARG A 1 88 ? 28.671 -6.452 -20.172 1.00 86.50 88 ARG A N 1
ATOM 696 C CA . ARG A 1 88 ? 29.465 -7.681 -20.275 1.00 86.50 88 ARG A CA 1
ATOM 697 C C . ARG A 1 88 ? 29.950 -7.915 -21.708 1.00 86.50 88 ARG A C 1
ATOM 699 O O . ARG A 1 88 ? 31.122 -8.228 -21.888 1.00 86.50 88 ARG A O 1
ATOM 706 N N . THR A 1 89 ? 29.089 -7.728 -22.705 1.00 82.56 89 THR A N 1
ATOM 707 C CA . THR A 1 89 ? 29.423 -7.899 -24.126 1.00 82.56 89 THR A CA 1
ATOM 708 C C . THR A 1 89 ? 30.497 -6.913 -24.573 1.00 82.56 89 THR A C 1
ATOM 710 O O . THR A 1 89 ? 31.466 -7.317 -25.209 1.00 82.56 89 THR A O 1
ATOM 713 N N . ILE A 1 90 ? 30.378 -5.637 -24.198 1.00 84.94 90 ILE A N 1
ATOM 714 C CA . ILE A 1 90 ? 31.361 -4.607 -24.560 1.00 84.94 90 ILE A CA 1
ATOM 715 C C . ILE A 1 90 ? 32.699 -4.858 -23.862 1.00 84.94 90 ILE A C 1
ATOM 717 O O . ILE A 1 90 ? 33.735 -4.791 -24.518 1.00 84.94 90 ILE A O 1
ATOM 721 N N . ARG A 1 91 ? 32.697 -5.230 -22.573 1.00 85.88 91 ARG A N 1
ATOM 722 C CA . ARG A 1 91 ? 33.932 -5.626 -21.873 1.00 85.88 91 ARG A CA 1
ATOM 723 C C . ARG A 1 91 ? 34.620 -6.800 -22.559 1.00 85.88 91 ARG A C 1
ATOM 725 O O . ARG A 1 91 ? 35.827 -6.767 -22.731 1.00 85.88 91 ARG A O 1
ATOM 732 N N . PHE A 1 92 ? 33.860 -7.811 -22.974 1.00 80.69 92 PHE A N 1
ATOM 733 C CA . PHE A 1 92 ? 34.427 -9.000 -23.606 1.00 80.69 92 PHE A CA 1
ATOM 734 C C . PHE A 1 92 ? 34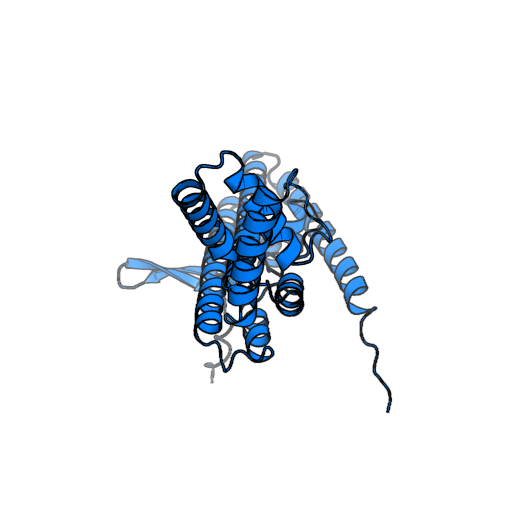.951 -8.733 -25.024 1.00 80.69 92 PHE A C 1
ATOM 736 O O . PHE A 1 92 ? 35.989 -9.259 -25.403 1.00 80.69 92 PHE A O 1
ATOM 743 N N . ALA A 1 93 ? 34.243 -7.923 -25.814 1.00 76.69 93 ALA A N 1
ATOM 744 C CA . ALA A 1 93 ? 34.584 -7.690 -27.217 1.00 76.69 93 ALA A CA 1
ATOM 745 C C . ALA A 1 93 ? 35.603 -6.561 -27.440 1.00 76.69 93 ALA A C 1
ATOM 747 O O . ALA A 1 93 ? 36.251 -6.529 -28.485 1.00 76.69 93 ALA A O 1
ATOM 748 N N . ARG A 1 94 ? 35.693 -5.597 -26.516 1.00 82.06 94 ARG A N 1
ATOM 749 C CA . ARG A 1 94 ? 36.473 -4.359 -26.692 1.00 82.06 94 ARG A CA 1
ATOM 750 C C . ARG A 1 94 ? 37.496 -4.102 -25.586 1.00 82.06 94 ARG A C 1
ATOM 752 O O . ARG A 1 94 ? 38.241 -3.141 -25.714 1.00 82.06 94 ARG A O 1
ATOM 759 N N . ASP A 1 95 ? 37.508 -4.916 -24.528 1.00 83.25 95 ASP A N 1
ATOM 760 C CA . ASP A 1 95 ? 38.434 -4.824 -23.385 1.00 83.25 95 ASP A CA 1
ATOM 761 C C . ASP A 1 95 ? 38.563 -3.406 -22.791 1.00 83.25 95 ASP A C 1
ATOM 763 O O . ASP A 1 95 ? 39.631 -2.956 -22.388 1.00 83.25 95 ASP A O 1
ATOM 767 N N . THR A 1 96 ? 37.451 -2.660 -22.761 1.00 81.44 96 THR A N 1
ATOM 768 C CA . THR A 1 96 ? 37.426 -1.286 -22.239 1.00 81.44 96 THR A CA 1
ATOM 769 C C . THR A 1 96 ? 36.943 -1.242 -20.784 1.00 81.44 96 THR A C 1
ATOM 771 O O . THR A 1 96 ? 35.876 -1.794 -20.464 1.00 81.44 96 THR A O 1
ATOM 774 N N . PRO A 1 97 ? 37.657 -0.540 -19.878 1.00 84.75 97 PRO A N 1
ATOM 775 C CA . PRO A 1 97 ? 37.197 -0.331 -18.507 1.00 84.75 97 PRO A CA 1
ATOM 776 C C . PRO A 1 97 ? 35.958 0.582 -18.446 1.00 84.75 97 PRO A C 1
ATOM 778 O O . PRO A 1 97 ? 35.170 0.489 -17.499 1.00 84.75 97 PRO A O 1
ATOM 781 N N . TYR A 1 98 ? 35.726 1.397 -19.481 1.00 88.88 98 TYR A N 1
ATOM 782 C CA . TYR A 1 98 ? 34.660 2.401 -19.550 1.00 88.88 98 TYR A CA 1
ATOM 783 C C . TYR A 1 98 ? 33.312 1.856 -20.034 1.00 88.88 98 TYR A C 1
ATOM 785 O O . TYR A 1 98 ? 32.326 2.590 -20.080 1.00 88.88 98 TYR A O 1
ATOM 793 N N . ALA A 1 99 ? 33.214 0.549 -20.306 1.00 86.62 99 ALA A N 1
ATOM 794 C CA . ALA A 1 99 ? 32.001 -0.104 -20.808 1.00 86.62 99 ALA A CA 1
ATOM 795 C C . ALA A 1 99 ? 30.719 0.271 -20.038 1.00 86.62 99 ALA A C 1
ATOM 797 O O . ALA A 1 99 ? 29.659 0.442 -20.631 1.00 86.62 99 ALA A O 1
ATOM 798 N N . ALA A 1 100 ? 30.797 0.414 -18.711 1.00 88.06 100 ALA A N 1
ATOM 799 C CA . ALA A 1 100 ? 29.641 0.784 -17.896 1.00 88.06 100 ALA A CA 1
ATOM 800 C C . ALA A 1 100 ? 29.195 2.239 -18.095 1.00 88.06 100 ALA A C 1
ATOM 802 O O . ALA A 1 100 ? 27.995 2.500 -18.065 1.00 88.06 100 ALA A O 1
ATOM 803 N N . ALA A 1 101 ? 30.132 3.171 -18.275 1.00 87.62 101 ALA A N 1
ATOM 804 C CA . ALA A 1 101 ? 29.833 4.582 -18.504 1.00 87.62 101 ALA A CA 1
ATOM 805 C C . ALA A 1 101 ? 29.251 4.789 -19.909 1.00 87.62 101 ALA A C 1
ATOM 807 O O . ALA A 1 101 ? 28.185 5.391 -20.040 1.00 87.62 101 ALA A O 1
ATOM 808 N N . LEU A 1 102 ? 29.873 4.173 -20.920 1.00 88.31 102 LEU A N 1
ATOM 809 C CA . LEU A 1 102 ? 29.429 4.220 -22.316 1.00 88.31 102 LEU A CA 1
ATOM 810 C C . LEU A 1 102 ? 28.021 3.637 -22.484 1.00 88.31 102 LEU A C 1
ATOM 812 O O . LEU A 1 102 ? 27.166 4.261 -23.101 1.00 88.31 102 LEU A O 1
ATOM 816 N N . VAL A 1 103 ? 27.721 2.493 -21.855 1.00 86.81 103 VAL A N 1
ATOM 817 C CA . VAL A 1 103 ? 26.367 1.911 -21.897 1.00 86.81 103 VAL A CA 1
ATOM 818 C C . VAL A 1 103 ? 25.329 2.818 -21.230 1.00 86.81 103 VAL A C 1
ATOM 820 O O . VAL A 1 103 ? 24.213 2.922 -21.731 1.00 86.81 103 VAL A O 1
ATOM 823 N N . ASN A 1 104 ? 25.662 3.500 -20.129 1.00 85.62 104 ASN A N 1
ATOM 824 C CA . ASN A 1 104 ? 24.710 4.417 -19.486 1.00 85.62 104 ASN A CA 1
ATOM 825 C C . ASN A 1 104 ? 24.445 5.651 -20.349 1.00 85.62 104 ASN A C 1
ATOM 827 O O . ASN A 1 104 ? 23.291 6.049 -20.486 1.00 85.62 104 ASN A O 1
ATOM 831 N N . SER A 1 105 ? 25.494 6.225 -20.944 1.00 85.12 105 SER A N 1
ATOM 832 C CA . SER A 1 105 ? 25.375 7.346 -21.881 1.00 85.12 105 SER A CA 1
ATOM 833 C C . SER A 1 105 ? 24.517 6.962 -23.090 1.00 85.12 105 SER A C 1
ATOM 835 O O . SER A 1 105 ? 23.540 7.639 -23.403 1.00 85.12 105 SER A O 1
ATOM 837 N N . ALA A 1 106 ? 24.800 5.803 -23.692 1.00 84.38 106 ALA A N 1
ATOM 838 C CA . ALA A 1 106 ? 24.047 5.256 -24.815 1.00 84.38 106 ALA A CA 1
ATOM 839 C C . ALA A 1 106 ? 22.561 5.045 -24.496 1.00 84.38 106 ALA A C 1
ATOM 841 O O . ALA A 1 106 ? 21.698 5.413 -25.293 1.00 84.38 106 ALA A O 1
ATOM 842 N N . ILE A 1 107 ? 22.250 4.471 -23.327 1.00 79.81 107 ILE A N 1
ATOM 843 C CA . ILE A 1 107 ? 20.866 4.270 -22.883 1.00 79.81 107 ILE A CA 1
ATOM 844 C C . ILE A 1 107 ? 20.173 5.621 -22.691 1.00 79.81 107 ILE A C 1
ATOM 846 O O . ILE A 1 107 ? 19.078 5.802 -23.214 1.00 79.81 107 ILE A O 1
ATOM 850 N N . ASN A 1 108 ? 20.812 6.573 -22.006 1.00 77.56 108 ASN A N 1
ATOM 851 C CA . ASN A 1 108 ? 20.244 7.902 -21.765 1.00 77.56 108 ASN A CA 1
ATOM 852 C C . ASN A 1 108 ? 19.977 8.668 -23.069 1.00 77.56 108 ASN A C 1
ATOM 854 O O . ASN A 1 108 ? 18.960 9.352 -23.181 1.00 77.56 108 ASN A O 1
ATOM 858 N N . ARG A 1 109 ? 20.843 8.522 -24.076 1.00 79.19 109 ARG A N 1
ATOM 859 C CA . ARG A 1 109 ? 20.621 9.089 -25.414 1.00 79.19 109 ARG A CA 1
ATOM 860 C C . ARG A 1 109 ? 19.487 8.381 -26.154 1.00 79.19 109 ARG A C 1
ATOM 862 O O . ARG A 1 109 ? 18.622 9.045 -26.720 1.00 79.19 109 ARG A O 1
ATOM 869 N N . ALA A 1 110 ? 19.435 7.047 -26.112 1.00 76.94 110 ALA A N 1
ATOM 870 C CA . ALA A 1 110 ? 18.379 6.263 -26.759 1.00 76.94 110 ALA A CA 1
ATOM 871 C C . ALA A 1 110 ? 16.983 6.556 -26.176 1.00 76.94 110 ALA A C 1
ATOM 873 O O . ALA A 1 110 ? 16.003 6.613 -26.918 1.00 76.94 110 ALA A O 1
ATOM 874 N N . THR A 1 111 ? 16.894 6.796 -24.865 1.00 70.88 111 THR A N 1
ATOM 875 C CA . THR A 1 111 ? 15.653 7.170 -24.166 1.00 70.88 111 THR A CA 1
ATOM 876 C C . THR A 1 111 ? 15.386 8.678 -24.156 1.00 70.88 111 THR A C 1
ATOM 878 O O . THR A 1 111 ? 14.403 9.116 -23.562 1.00 70.88 111 THR A O 1
ATOM 881 N N . LYS A 1 112 ? 16.217 9.478 -24.843 1.00 73.69 112 LYS A N 1
ATOM 882 C CA . LYS A 1 112 ? 16.116 10.947 -24.946 1.00 73.69 112 LYS A CA 1
ATOM 883 C C . LYS A 1 112 ? 16.220 11.692 -23.606 1.00 73.69 112 LYS A C 1
ATOM 885 O O . LYS A 1 112 ? 15.754 12.822 -23.492 1.00 73.69 112 LYS A O 1
ATOM 890 N N . VAL A 1 113 ? 16.848 11.085 -22.602 1.00 66.69 113 VAL A N 1
ATOM 891 C CA . VAL A 1 113 ? 17.168 11.721 -21.312 1.00 66.69 113 VAL A CA 1
ATOM 892 C C . VAL A 1 113 ? 18.315 12.724 -21.471 1.00 66.69 113 VAL A C 1
ATOM 894 O O . VAL A 1 113 ? 18.321 13.769 -20.824 1.00 66.69 113 VAL A O 1
ATOM 897 N N . THR A 1 114 ? 19.269 12.439 -22.358 1.00 65.94 114 THR A N 1
ATOM 898 C CA . THR A 1 114 ? 20.360 13.351 -22.727 1.00 65.94 114 THR A CA 1
ATOM 899 C C . THR A 1 114 ? 20.466 13.482 -24.245 1.00 65.94 114 THR A C 1
ATOM 901 O O . THR A 1 114 ? 20.086 12.581 -24.989 1.00 65.94 114 THR A O 1
ATOM 904 N N . ILE A 1 115 ? 20.968 14.628 -24.715 1.00 73.44 115 ILE A N 1
ATOM 905 C CA . ILE A 1 115 ? 21.095 14.925 -26.154 1.00 73.44 115 ILE A CA 1
ATOM 906 C C . ILE A 1 115 ? 22.469 14.488 -26.694 1.00 73.44 115 ILE A C 1
ATOM 908 O O . ILE A 1 115 ? 22.563 14.014 -27.823 1.00 73.44 115 ILE A O 1
ATOM 912 N N . GLY A 1 116 ? 23.528 14.622 -25.889 1.00 77.31 116 GLY A N 1
ATOM 913 C CA . GLY A 1 116 ? 24.906 14.282 -26.259 1.00 77.31 116 GLY A CA 1
ATOM 914 C C . GLY A 1 116 ? 25.486 13.137 -25.432 1.00 77.31 116 GLY A C 1
ATOM 915 O O . GLY A 1 116 ? 24.897 12.735 -24.422 1.00 77.31 116 GLY A O 1
ATOM 916 N N . SER A 1 117 ? 26.643 12.628 -25.871 1.00 83.69 117 SER A N 1
ATOM 917 C CA . SER A 1 117 ? 27.433 11.686 -25.073 1.00 83.69 117 SER A CA 1
ATOM 918 C C . SER A 1 117 ? 27.863 12.338 -23.762 1.00 83.69 117 SER A C 1
ATOM 920 O O . SER A 1 117 ? 28.218 13.516 -23.716 1.00 83.69 117 SER A O 1
ATOM 922 N N . THR A 1 118 ? 27.809 11.560 -22.688 1.00 84.50 118 THR A N 1
ATOM 923 C CA . THR A 1 118 ? 28.284 11.944 -21.358 1.00 84.50 118 THR A CA 1
ATOM 924 C C . THR A 1 118 ? 29.478 11.102 -20.911 1.00 84.50 118 THR A C 1
ATOM 926 O O . THR A 1 118 ? 29.822 11.143 -19.731 1.00 84.50 118 THR A O 1
ATOM 929 N N . ALA A 1 119 ? 30.032 10.261 -21.791 1.00 85.94 119 ALA A N 1
ATOM 930 C CA . ALA A 1 119 ? 31.022 9.255 -21.407 1.00 85.94 119 ALA A CA 1
ATOM 931 C C . ALA A 1 119 ? 32.127 8.994 -22.437 1.00 85.94 119 ALA A C 1
ATOM 933 O O . ALA A 1 119 ? 33.177 8.526 -22.020 1.00 85.94 119 ALA A O 1
ATOM 934 N N . ALA A 1 120 ? 31.905 9.244 -23.729 1.00 85.75 120 ALA A N 1
ATOM 935 C CA . ALA A 1 120 ? 32.927 9.034 -24.749 1.00 85.75 120 ALA A CA 1
ATOM 936 C C . ALA A 1 120 ? 33.888 10.228 -24.809 1.00 85.75 120 ALA A C 1
ATOM 938 O O . ALA A 1 120 ? 33.452 11.370 -24.973 1.00 85.75 120 ALA A O 1
ATOM 939 N N . GLU A 1 121 ? 35.187 9.957 -24.705 1.00 85.19 121 GLU A N 1
ATOM 940 C CA . GLU A 1 121 ? 36.249 10.965 -24.814 1.00 85.19 121 GLU A CA 1
ATOM 941 C C . GLU A 1 121 ? 37.012 10.878 -26.146 1.00 85.19 121 GLU A C 1
ATOM 943 O O . GLU A 1 121 ? 37.678 11.837 -26.544 1.00 85.19 121 GLU A O 1
ATOM 948 N N . ASP A 1 122 ? 36.887 9.758 -26.866 1.00 87.44 122 ASP A N 1
ATOM 949 C CA . ASP A 1 122 ? 37.514 9.541 -28.169 1.00 87.44 122 ASP A CA 1
ATOM 950 C C . ASP A 1 122 ? 36.589 8.857 -29.195 1.00 87.44 122 ASP A C 1
ATOM 952 O O . ASP A 1 122 ? 35.494 8.377 -28.891 1.00 87.44 122 ASP A O 1
ATOM 956 N N . SER A 1 123 ? 37.054 8.792 -30.446 1.00 85.00 123 SER A N 1
ATOM 957 C CA . SER A 1 123 ? 36.311 8.205 -31.569 1.00 85.00 123 SER A CA 1
ATOM 958 C C . SER A 1 123 ? 36.022 6.705 -31.420 1.00 85.00 123 SER A C 1
ATOM 960 O O . SER A 1 123 ? 35.086 6.184 -32.026 1.00 85.00 123 SER A O 1
ATOM 962 N N . THR A 1 124 ? 36.844 5.978 -30.661 1.00 86.69 124 THR A N 1
ATOM 963 C CA . THR A 1 124 ? 36.652 4.541 -30.422 1.00 86.69 124 THR A CA 1
ATOM 964 C C . THR A 1 124 ? 35.515 4.331 -29.433 1.00 86.69 124 THR A C 1
ATOM 966 O O . THR A 1 124 ? 34.652 3.476 -29.642 1.00 86.69 124 THR A O 1
ATOM 969 N N . GLU A 1 125 ? 35.495 5.125 -28.369 1.00 87.25 125 GLU A N 1
ATOM 970 C CA . GLU A 1 125 ? 34.444 5.128 -27.361 1.00 87.25 125 GLU A CA 1
ATOM 971 C C . GLU A 1 125 ? 33.109 5.610 -27.923 1.00 87.25 125 GLU A C 1
ATOM 973 O O . GLU A 1 125 ? 32.082 4.989 -27.650 1.00 87.25 125 GLU A O 1
ATOM 978 N N . GLU A 1 126 ? 33.129 6.630 -28.783 1.00 87.38 126 GLU A N 1
ATOM 979 C CA . GLU A 1 126 ? 31.946 7.121 -29.493 1.00 87.38 126 GLU A CA 1
ATOM 980 C C . GLU A 1 126 ? 31.326 6.016 -30.360 1.00 87.38 126 GLU A C 1
ATOM 982 O O . GLU A 1 126 ? 30.124 5.763 -30.292 1.00 87.38 126 GLU A O 1
ATOM 987 N N . MET A 1 127 ? 32.152 5.254 -31.087 1.00 87.50 127 MET A N 1
ATOM 988 C CA . MET A 1 127 ? 31.684 4.122 -31.892 1.00 87.50 127 MET A CA 1
ATOM 989 C C . MET A 1 127 ? 31.081 2.992 -31.034 1.00 87.50 127 MET A C 1
ATOM 991 O O . MET A 1 127 ? 30.116 2.337 -31.441 1.00 87.50 127 MET A O 1
ATOM 995 N N . ILE A 1 128 ? 31.637 2.738 -29.844 1.00 86.88 128 ILE A N 1
ATOM 996 C CA . ILE A 1 128 ? 31.104 1.749 -28.893 1.00 86.88 128 ILE A CA 1
ATOM 997 C C . ILE A 1 128 ? 29.763 2.223 -28.322 1.00 86.88 128 ILE A C 1
ATOM 999 O O . ILE A 1 128 ? 28.812 1.439 -28.244 1.00 86.88 128 ILE A O 1
ATOM 1003 N N . GLU A 1 129 ? 29.685 3.494 -27.935 1.00 88.25 129 GLU A N 1
ATOM 1004 C CA . GLU A 1 129 ? 28.480 4.117 -27.403 1.00 88.25 129 GLU A CA 1
ATOM 1005 C C . GLU A 1 129 ? 27.352 4.130 -28.439 1.00 88.25 129 GLU A C 1
ATOM 1007 O O . GLU A 1 129 ? 26.240 3.697 -28.135 1.00 88.25 129 GLU A O 1
ATOM 1012 N N . ASP A 1 130 ? 27.634 4.531 -29.677 1.00 89.06 130 ASP A N 1
ATOM 1013 C CA . ASP A 1 130 ? 26.650 4.556 -30.759 1.00 89.06 130 ASP A CA 1
ATOM 1014 C C . ASP A 1 130 ? 26.157 3.146 -31.117 1.00 89.06 130 ASP A C 1
ATOM 1016 O O . ASP A 1 130 ? 24.968 2.943 -31.377 1.00 89.06 130 ASP A O 1
ATOM 1020 N N . GLY A 1 131 ? 27.033 2.137 -31.062 1.00 86.12 131 GLY A N 1
ATOM 1021 C CA . GLY A 1 131 ? 26.640 0.734 -31.206 1.00 86.12 131 GLY A CA 1
ATOM 1022 C C . GLY A 1 131 ? 25.659 0.285 -30.116 1.00 86.12 131 GLY A C 1
ATOM 1023 O O . GLY A 1 131 ? 24.625 -0.319 -30.414 1.00 86.12 131 GLY A O 1
ATOM 1024 N N . ALA A 1 132 ? 25.944 0.624 -28.855 1.00 86.25 132 ALA A N 1
ATOM 1025 C CA . ALA A 1 132 ? 25.049 0.346 -27.733 1.00 86.25 132 ALA A CA 1
ATOM 1026 C C . ALA A 1 132 ? 23.728 1.128 -27.839 1.00 86.25 132 ALA A C 1
ATOM 1028 O O . ALA A 1 132 ? 22.663 0.584 -27.535 1.00 86.25 132 ALA A O 1
ATOM 1029 N N . MET A 1 133 ? 23.777 2.376 -28.311 1.00 85.19 133 MET A N 1
ATOM 1030 C C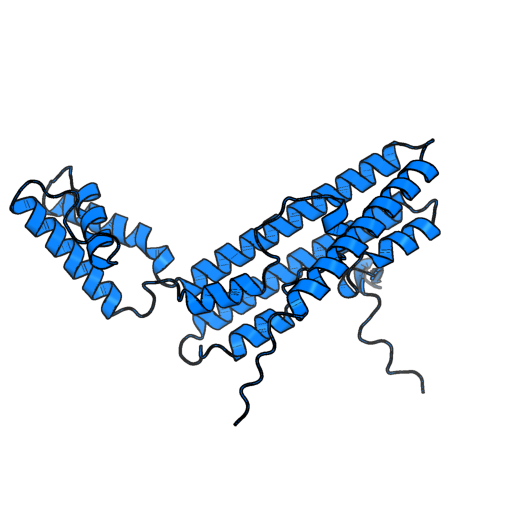A . MET A 1 133 ? 22.612 3.238 -28.499 1.00 85.19 133 MET A CA 1
ATOM 1031 C C . MET A 1 133 ? 21.691 2.668 -29.580 1.00 85.19 133 MET A C 1
ATOM 1033 O O . MET A 1 133 ? 20.495 2.515 -29.343 1.00 85.19 133 MET A O 1
ATOM 1037 N N . ASN A 1 134 ? 22.241 2.286 -30.735 1.00 87.06 134 ASN A N 1
ATOM 1038 C CA . ASN A 1 134 ? 21.479 1.703 -31.839 1.00 87.06 134 ASN A CA 1
ATOM 1039 C C . ASN A 1 134 ? 20.853 0.360 -31.460 1.00 87.06 134 ASN A C 1
ATOM 1041 O O . ASN A 1 134 ? 19.689 0.123 -31.772 1.00 87.06 134 ASN A O 1
ATOM 1045 N N . PHE A 1 135 ? 21.582 -0.495 -30.737 1.00 81.38 135 PHE A N 1
ATOM 1046 C CA . PHE A 1 135 ? 21.024 -1.746 -30.224 1.00 81.38 135 PHE A CA 1
ATOM 1047 C C . PHE A 1 135 ? 19.881 -1.492 -29.232 1.00 81.38 135 PHE A C 1
ATOM 1049 O O . PHE A 1 135 ? 18.829 -2.121 -29.315 1.00 81.38 135 PHE A O 1
ATOM 1056 N N . THR A 1 136 ? 20.055 -0.528 -28.325 1.00 77.31 136 THR A N 1
ATOM 1057 C CA . THR A 1 136 ? 19.013 -0.134 -27.366 1.00 77.31 136 THR A CA 1
ATOM 1058 C C . THR A 1 136 ? 17.782 0.417 -28.090 1.00 77.31 136 THR A C 1
ATOM 1060 O O . THR A 1 136 ? 16.664 0.016 -27.786 1.00 77.31 136 THR A O 1
ATOM 1063 N N . LYS A 1 137 ? 17.975 1.271 -29.101 1.00 79.19 137 LYS A N 1
ATOM 1064 C CA . LYS A 1 137 ? 16.903 1.830 -29.933 1.00 79.19 137 LYS A CA 1
ATOM 1065 C C . LYS A 1 137 ? 16.163 0.752 -30.727 1.00 79.19 137 LYS A C 1
ATOM 1067 O O . LYS A 1 137 ? 14.939 0.739 -30.722 1.00 79.19 137 LYS A O 1
ATOM 1072 N N . PHE A 1 138 ? 16.887 -0.195 -31.320 1.00 79.19 138 PHE A N 1
ATOM 1073 C CA . PHE A 1 138 ? 16.297 -1.350 -31.997 1.00 79.19 138 PHE A CA 1
ATOM 1074 C C . PHE A 1 138 ? 15.423 -2.180 -31.046 1.00 79.19 138 PHE A C 1
ATOM 1076 O O . PHE A 1 138 ? 14.315 -2.567 -31.414 1.00 79.19 138 PHE A O 1
ATOM 1083 N N . MET A 1 139 ? 15.883 -2.415 -29.813 1.00 71.44 139 MET A N 1
ATOM 1084 C CA . MET A 1 139 ? 15.097 -3.121 -28.797 1.00 71.44 139 MET A CA 1
ATOM 1085 C C . MET A 1 139 ? 13.845 -2.336 -28.388 1.00 71.44 139 MET A C 1
ATOM 1087 O O . MET A 1 139 ? 12.786 -2.944 -28.254 1.00 71.44 139 MET A O 1
ATOM 1091 N N . ILE A 1 140 ? 13.945 -1.009 -28.245 1.00 69.62 140 ILE A N 1
ATOM 1092 C CA . ILE A 1 140 ? 12.809 -0.117 -27.957 1.00 69.62 140 ILE A CA 1
ATOM 1093 C C . ILE A 1 140 ? 11.767 -0.160 -29.083 1.00 69.62 140 ILE A C 1
ATOM 1095 O O . ILE A 1 140 ? 10.578 -0.289 -28.815 1.00 69.62 140 ILE A O 1
ATOM 1099 N N . GLU A 1 141 ? 12.204 -0.052 -30.339 1.00 69.19 141 GLU A N 1
ATOM 1100 C CA . GLU A 1 141 ? 11.321 0.032 -31.511 1.00 69.19 141 GLU A CA 1
ATOM 1101 C C . GLU A 1 141 ? 10.633 -1.301 -31.834 1.00 69.19 141 GLU A C 1
ATOM 1103 O O . GLU A 1 141 ? 9.492 -1.307 -32.290 1.00 69.19 141 GLU A O 1
ATOM 1108 N N . ASN A 1 142 ? 11.301 -2.429 -31.575 1.00 64.50 142 ASN A N 1
ATOM 1109 C CA . ASN A 1 142 ? 10.786 -3.764 -31.900 1.00 64.50 142 ASN A CA 1
ATOM 1110 C C . ASN A 1 142 ? 10.176 -4.505 -30.700 1.00 64.50 142 ASN A C 1
ATOM 1112 O O . ASN A 1 142 ? 9.695 -5.625 -30.860 1.00 64.50 142 ASN A O 1
ATOM 1116 N N . SER A 1 143 ? 10.173 -3.897 -29.509 1.00 57.78 143 SER A N 1
ATOM 1117 C CA . SER A 1 143 ? 9.551 -4.469 -28.309 1.00 57.78 143 SER A CA 1
ATOM 1118 C C . SER A 1 143 ? 8.566 -3.467 -27.694 1.00 57.78 143 SER A C 1
ATOM 1120 O O . SER A 1 143 ? 8.996 -2.545 -26.996 1.00 57.78 143 SER A O 1
ATOM 1122 N N . PRO A 1 144 ? 7.243 -3.626 -27.899 1.00 49.78 144 PRO A N 1
ATOM 1123 C CA . PRO A 1 144 ? 6.245 -2.754 -27.282 1.00 49.78 144 PRO A CA 1
ATOM 1124 C C . PRO A 1 144 ? 6.243 -2.955 -25.756 1.00 49.78 144 PRO A C 1
ATOM 1126 O O . PRO A 1 144 ? 5.637 -3.886 -25.223 1.00 49.78 144 PRO A O 1
ATOM 1129 N N . GLY A 1 145 ? 6.973 -2.104 -25.033 1.00 51.91 145 GLY A N 1
ATOM 1130 C CA . GLY A 1 145 ? 7.058 -2.160 -23.568 1.00 51.91 145 GLY A CA 1
ATOM 1131 C C . GLY A 1 145 ? 8.331 -1.588 -22.949 1.00 51.91 145 GLY A C 1
ATOM 1132 O O . GLY A 1 145 ? 8.681 -1.992 -21.847 1.00 51.91 145 GLY A O 1
ATOM 1133 N N . PHE A 1 146 ? 9.061 -0.710 -23.643 1.00 46.72 146 PHE A N 1
ATOM 1134 C CA . PHE A 1 146 ? 10.318 -0.130 -23.147 1.00 46.72 146 PHE A CA 1
ATOM 1135 C C . PHE A 1 146 ? 10.149 1.199 -22.384 1.00 46.72 146 PHE A C 1
ATOM 1137 O O . PHE A 1 146 ? 11.131 1.862 -22.054 1.00 46.72 146 PHE A O 1
ATOM 1144 N N . GLY A 1 147 ? 8.911 1.576 -22.072 1.00 50.88 147 GLY A N 1
ATOM 1145 C CA . GLY A 1 147 ? 8.572 2.705 -21.216 1.00 50.88 147 GLY A CA 1
ATOM 1146 C C . GLY A 1 147 ? 7.351 2.363 -20.375 1.00 50.88 147 GLY A C 1
ATOM 1147 O O . GLY A 1 147 ? 6.493 1.603 -20.820 1.00 50.88 147 GLY A O 1
ATOM 1148 N N . VAL A 1 148 ? 7.288 2.920 -19.165 1.00 54.94 148 VAL A N 1
ATOM 1149 C CA . VAL A 1 148 ? 6.026 2.988 -18.423 1.00 54.94 148 VAL A CA 1
ATOM 1150 C C . VAL A 1 148 ? 5.067 3.782 -19.295 1.00 54.94 148 VAL A C 1
ATOM 1152 O O . VAL A 1 148 ? 5.398 4.906 -19.677 1.00 54.94 148 VAL A O 1
ATOM 1155 N N . ASP A 1 149 ? 3.917 3.203 -19.634 1.00 64.75 149 ASP A N 1
ATOM 1156 C CA . ASP A 1 149 ? 2.806 3.988 -20.168 1.00 64.75 149 ASP A CA 1
ATOM 1157 C C . ASP A 1 149 ? 2.414 4.990 -19.073 1.00 64.75 149 ASP A C 1
ATOM 1159 O O . ASP A 1 149 ? 1.747 4.651 -18.096 1.00 64.75 149 ASP A O 1
ATOM 1163 N N . ALA A 1 150 ? 2.990 6.190 -19.155 1.00 65.00 150 ALA A N 1
ATOM 1164 C CA . ALA A 1 150 ? 2.959 7.179 -18.087 1.00 65.00 150 ALA A CA 1
ATOM 1165 C C . ALA A 1 150 ? 1.546 7.726 -17.870 1.00 65.00 150 ALA A C 1
ATOM 1167 O O . ALA A 1 150 ? 1.200 8.081 -16.743 1.00 65.00 150 ALA A O 1
ATOM 1168 N N . ASP A 1 151 ? 0.724 7.732 -18.920 1.00 67.75 151 ASP A N 1
ATOM 1169 C CA . ASP A 1 151 ? -0.669 8.163 -18.862 1.00 67.75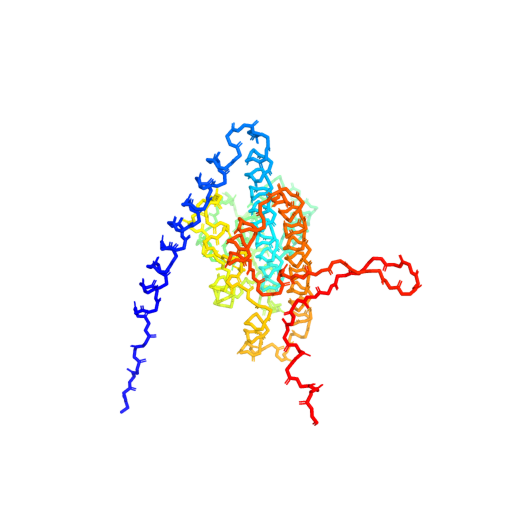 151 ASP A CA 1
ATOM 1170 C C . ASP A 1 151 ? -1.519 7.105 -18.147 1.00 67.75 151 ASP A C 1
ATOM 1172 O O . ASP A 1 151 ? -2.309 7.419 -17.251 1.00 67.75 151 ASP A O 1
ATOM 1176 N N . LEU A 1 152 ? -1.289 5.829 -18.459 1.00 71.69 152 LEU A N 1
ATOM 1177 C CA . LEU A 1 152 ? -1.932 4.701 -17.794 1.00 71.69 152 LEU A CA 1
ATOM 1178 C C . LEU A 1 152 ? -1.469 4.548 -16.330 1.00 71.69 152 LEU A C 1
ATOM 1180 O O . LEU A 1 152 ? -2.253 4.401 -15.391 1.00 71.69 152 LEU A O 1
ATOM 1184 N N . PHE A 1 153 ? -0.170 4.622 -16.073 1.00 76.75 153 PHE A N 1
ATOM 1185 C CA . PHE A 1 153 ? 0.320 4.570 -14.703 1.00 76.75 153 PHE A CA 1
ATOM 1186 C C . PHE A 1 153 ? -0.137 5.793 -13.897 1.00 76.75 153 PHE A C 1
ATOM 1188 O O . PHE A 1 153 ? -0.575 5.649 -12.755 1.00 76.75 153 PHE A O 1
ATOM 1195 N N . GLY A 1 154 ? -0.141 6.978 -14.512 1.00 74.19 154 GLY A N 1
ATOM 1196 C CA . GLY A 1 154 ? -0.680 8.203 -13.928 1.00 74.19 154 GLY A CA 1
ATOM 1197 C C . GLY A 1 154 ? -2.158 8.076 -13.554 1.00 74.19 154 GLY A C 1
ATOM 1198 O O . GLY A 1 154 ? -2.538 8.452 -12.445 1.00 74.19 154 GLY A O 1
ATOM 1199 N N . GLY A 1 155 ? -2.978 7.476 -14.422 1.00 75.56 155 GLY A N 1
ATOM 1200 C CA . GLY A 1 155 ? -4.385 7.192 -14.134 1.00 75.56 155 GLY A CA 1
ATOM 1201 C C . GLY A 1 155 ? -4.574 6.217 -12.968 1.00 75.56 155 GLY A C 1
ATOM 1202 O O . GLY A 1 155 ? -5.411 6.454 -12.101 1.00 75.56 155 GLY A O 1
ATOM 1203 N N . PHE A 1 156 ? -3.759 5.161 -12.877 1.00 80.56 156 PHE A N 1
ATOM 1204 C CA . PHE A 1 156 ? -3.787 4.256 -11.724 1.00 80.56 156 PHE A CA 1
ATOM 1205 C C . PHE A 1 156 ? -3.376 4.951 -10.417 1.00 80.56 156 PHE A C 1
ATOM 1207 O O . PHE A 1 156 ? -4.002 4.735 -9.378 1.00 80.56 156 PHE A O 1
ATOM 1214 N N . VAL A 1 157 ? -2.348 5.804 -10.451 1.00 80.44 157 VAL A N 1
ATOM 1215 C CA . VAL A 1 157 ? -1.872 6.547 -9.272 1.00 80.44 157 VAL A CA 1
ATOM 1216 C C . VAL A 1 157 ? -2.967 7.447 -8.693 1.00 80.44 157 VAL A C 1
ATOM 1218 O O . VAL A 1 157 ? -3.032 7.598 -7.475 1.00 80.44 157 VAL A O 1
ATOM 1221 N N . GLN A 1 158 ? -3.872 7.977 -9.521 1.00 77.44 158 GLN A N 1
ATOM 1222 C CA . GLN A 1 158 ? -5.026 8.756 -9.051 1.00 77.44 158 GLN A CA 1
ATOM 1223 C C . GLN A 1 158 ? -6.020 7.931 -8.216 1.00 77.44 158 GLN A C 1
ATOM 1225 O O . GLN A 1 158 ? -6.740 8.494 -7.393 1.00 77.44 158 GLN A O 1
ATOM 1230 N N . LEU A 1 159 ? -6.041 6.605 -8.384 1.00 73.94 159 LEU A N 1
ATOM 1231 C CA . LEU A 1 159 ? -6.882 5.703 -7.592 1.00 73.94 159 LEU A CA 1
ATOM 1232 C C . LEU A 1 159 ? -6.268 5.390 -6.219 1.00 73.94 159 LEU A C 1
ATOM 1234 O O . LEU A 1 159 ? -6.960 4.936 -5.305 1.00 73.94 159 LEU A O 1
ATOM 1238 N N . LEU A 1 160 ? -4.962 5.610 -6.046 1.00 74.06 160 LEU A N 1
ATOM 1239 C CA . LEU A 1 160 ? -4.306 5.468 -4.752 1.00 74.06 160 LEU A CA 1
ATOM 1240 C C . LEU A 1 160 ? -4.554 6.720 -3.895 1.00 74.06 160 LEU A C 1
ATOM 1242 O O . LEU A 1 160 ? -4.644 7.834 -4.411 1.00 74.06 160 LEU A O 1
ATOM 1246 N N . PRO A 1 161 ? -4.660 6.582 -2.561 1.00 64.81 161 PRO A N 1
ATOM 1247 C CA . PRO A 1 161 ? -4.733 7.753 -1.697 1.00 64.81 161 PRO A CA 1
ATOM 1248 C C . PRO A 1 161 ? -3.474 8.610 -1.886 1.00 64.81 161 PRO A C 1
ATOM 1250 O O . PRO A 1 161 ? -2.360 8.112 -1.749 1.00 64.81 161 PRO A O 1
ATOM 1253 N N . GLY A 1 162 ? -3.664 9.891 -2.223 1.00 55.34 162 GLY A N 1
ATOM 1254 C CA . GLY A 1 162 ? -2.591 10.780 -2.671 1.00 55.34 162 GLY A CA 1
ATOM 1255 C C . GLY A 1 162 ? -1.354 10.777 -1.763 1.00 55.34 162 GLY A C 1
ATOM 1256 O O . GLY A 1 162 ? -1.460 10.974 -0.551 1.00 55.34 162 GLY A O 1
ATOM 1257 N N . ASN A 1 163 ? -0.178 10.623 -2.385 1.00 42.44 163 ASN A N 1
ATOM 1258 C CA . ASN A 1 163 ? 1.171 10.517 -1.792 1.00 42.44 163 ASN A CA 1
ATOM 1259 C C . ASN A 1 163 ? 1.609 11.688 -0.880 1.00 42.44 163 ASN A C 1
ATOM 1261 O O . ASN A 1 163 ? 2.732 11.709 -0.384 1.00 42.44 163 ASN A O 1
ATOM 1265 N N . GLY A 1 164 ? 0.763 12.692 -0.665 1.00 44.84 164 GLY A N 1
ATOM 1266 C CA . GLY A 1 164 ? 1.160 13.981 -0.113 1.00 44.84 164 GLY A CA 1
ATOM 1267 C C . GLY A 1 164 ? 0.930 14.183 1.378 1.00 44.84 164 GLY A C 1
ATOM 1268 O O . GLY A 1 164 ? 0.976 15.334 1.805 1.00 44.84 164 GLY A O 1
ATOM 1269 N N . SER A 1 165 ? 0.598 13.176 2.200 1.00 42.22 165 SER A N 1
ATOM 1270 C CA . SER A 1 165 ? 0.478 13.494 3.636 1.00 42.22 165 SER A CA 1
ATOM 1271 C C . SER A 1 165 ? 0.795 12.375 4.628 1.00 42.22 165 SER A C 1
ATOM 1273 O O . SER A 1 165 ? 0.522 11.205 4.361 1.00 42.22 165 SER A O 1
ATOM 1275 N N . PRO A 1 166 ? 1.385 12.750 5.779 1.00 43.91 166 PRO A N 1
ATOM 1276 C CA . PRO A 1 166 ? 2.051 11.829 6.689 1.00 43.91 166 PRO A CA 1
ATOM 1277 C C . PRO A 1 166 ? 1.094 10.840 7.377 1.00 43.91 166 PRO A C 1
ATOM 1279 O O . PRO A 1 166 ? -0.111 11.105 7.490 1.00 43.91 166 PRO A O 1
ATOM 1282 N N . PRO A 1 167 ? 1.631 9.710 7.880 1.00 53.03 167 PRO A N 1
ATOM 1283 C CA . PRO A 1 167 ? 0.874 8.718 8.634 1.00 53.03 167 PRO A CA 1
ATOM 1284 C C . PRO A 1 167 ? 0.477 9.296 9.996 1.00 53.03 167 PRO A C 1
ATOM 1286 O O . PRO A 1 167 ? 1.248 9.278 10.953 1.00 53.03 167 PRO A O 1
ATOM 1289 N N . VAL A 1 168 ? -0.738 9.834 10.092 1.00 58.19 168 VAL A N 1
ATOM 1290 C CA . VAL A 1 168 ? -1.311 10.314 11.357 1.00 58.19 168 VAL A CA 1
ATOM 1291 C C . VAL A 1 168 ? -2.402 9.346 11.807 1.00 58.19 168 VAL A C 1
ATOM 1293 O O . VAL A 1 168 ? -3.252 8.936 11.014 1.00 58.19 168 VAL A O 1
ATOM 1296 N N . VAL A 1 169 ? -2.402 8.988 13.094 1.00 62.81 169 VAL A N 1
ATOM 1297 C CA . VAL A 1 169 ? -3.366 8.050 13.701 1.00 62.81 169 VAL A CA 1
ATOM 1298 C C . VAL A 1 169 ? -4.814 8.486 13.459 1.00 62.81 169 VAL A C 1
ATOM 1300 O O . VAL A 1 169 ? -5.631 7.672 13.031 1.00 62.81 169 VAL A O 1
ATOM 1303 N N . GLY A 1 170 ? -5.110 9.782 13.606 1.00 57.56 170 GLY A N 1
ATOM 1304 C CA . GLY A 1 170 ? -6.424 10.345 13.280 1.00 57.56 170 GLY A CA 1
ATOM 1305 C C . GLY A 1 170 ? -6.821 10.129 11.817 1.00 57.56 170 GLY A C 1
ATOM 1306 O O . GLY A 1 170 ? -7.985 9.888 11.530 1.00 57.56 170 GLY A O 1
ATOM 1307 N N . ARG A 1 171 ? -5.863 10.101 10.880 1.00 63.53 171 ARG A N 1
ATOM 1308 C CA . ARG A 1 171 ? -6.122 9.930 9.439 1.00 63.53 171 ARG A CA 1
ATOM 1309 C C . ARG A 1 171 ? -6.521 8.512 9.054 1.00 63.53 171 ARG A C 1
ATOM 1311 O O . ARG A 1 171 ? -7.259 8.298 8.095 1.00 63.53 171 ARG A O 1
ATOM 1318 N N . THR A 1 172 ? -6.032 7.541 9.814 1.00 63.19 172 THR A N 1
ATOM 1319 C CA . THR A 1 172 ? -6.399 6.131 9.665 1.00 63.19 172 THR A CA 1
ATOM 1320 C C . THR A 1 172 ? -7.880 5.923 9.959 1.00 63.19 172 THR A C 1
ATOM 1322 O O . THR A 1 172 ? -8.569 5.256 9.192 1.00 63.19 172 THR A O 1
ATOM 1325 N N . MET A 1 173 ? -8.371 6.559 11.025 1.00 65.44 173 MET A N 1
ATOM 1326 C CA . MET A 1 173 ? -9.794 6.573 11.360 1.00 65.44 173 MET A CA 1
ATOM 1327 C C . MET A 1 173 ? -10.585 7.522 10.449 1.00 65.44 173 MET A C 1
ATOM 1329 O O . MET A 1 173 ? -11.689 7.180 10.045 1.00 65.44 173 MET A O 1
ATOM 1333 N N . ALA A 1 174 ? -9.994 8.643 10.018 1.00 59.09 174 ALA A N 1
ATOM 1334 C CA . ALA A 1 174 ? -10.644 9.605 9.122 1.00 59.09 174 ALA A CA 1
ATOM 1335 C C . ALA A 1 174 ? -10.970 9.057 7.732 1.00 59.09 174 ALA A C 1
ATOM 1337 O O . ALA A 1 174 ? -11.958 9.423 7.114 1.00 59.09 174 ALA A O 1
ATOM 1338 N N . THR A 1 175 ? -10.130 8.156 7.235 1.00 58.53 175 THR A N 1
ATOM 1339 C CA . THR A 1 175 ? -10.388 7.440 5.979 1.00 58.53 175 THR A CA 1
ATOM 1340 C C . THR A 1 175 ? -11.267 6.214 6.199 1.00 58.53 175 THR A C 1
ATOM 1342 O O . THR A 1 175 ? -11.448 5.422 5.284 1.00 58.53 175 THR A O 1
ATOM 1345 N N . GLY A 1 176 ? -11.782 6.002 7.411 1.00 58.06 176 GLY A N 1
ATOM 1346 C CA . GLY A 1 176 ? -12.622 4.861 7.739 1.00 58.06 176 GLY A CA 1
ATOM 1347 C C . GLY A 1 176 ? -11.943 3.509 7.495 1.00 58.06 176 GLY A C 1
ATOM 1348 O O . GLY A 1 176 ? -12.628 2.548 7.172 1.00 58.06 176 GLY A O 1
ATOM 1349 N N . GLY A 1 177 ? -10.603 3.441 7.451 1.00 57.53 177 GLY A N 1
ATOM 1350 C CA . GLY A 1 177 ? -9.872 2.282 6.913 1.00 57.53 177 GLY A CA 1
ATOM 1351 C C . GLY A 1 177 ? -10.170 1.941 5.436 1.00 57.53 177 GLY A C 1
ATOM 1352 O O . GLY A 1 177 ? -9.628 0.966 4.910 1.00 57.53 177 GLY A O 1
ATOM 1353 N N . THR A 1 178 ? -11.007 2.723 4.748 1.00 54.03 178 THR A N 1
ATOM 1354 C CA . THR A 1 178 ? -11.248 2.615 3.310 1.00 54.03 178 THR A CA 1
ATOM 1355 C C . THR A 1 178 ? -10.037 3.170 2.571 1.00 54.03 178 THR A C 1
ATOM 1357 O O . THR A 1 178 ? -9.617 4.315 2.732 1.00 54.03 178 THR A O 1
ATOM 1360 N N . SER A 1 179 ? -9.403 2.302 1.794 1.00 58.31 179 SER A N 1
ATOM 1361 C CA . SER A 1 179 ? -8.485 2.742 0.754 1.00 58.31 179 SER A CA 1
ATOM 1362 C C . SER A 1 179 ? -9.328 3.383 -0.342 1.00 58.31 179 SER A C 1
ATOM 1364 O O . SER A 1 179 ? -10.276 2.729 -0.765 1.00 58.31 179 SER A O 1
ATOM 1366 N N . ARG A 1 180 ? -8.959 4.584 -0.824 1.00 58.66 180 ARG A N 1
ATOM 1367 C CA . ARG A 1 180 ? -9.573 5.174 -2.032 1.00 58.66 180 ARG A CA 1
ATOM 1368 C C . ARG A 1 180 ? -9.567 4.184 -3.191 1.00 58.66 180 ARG A C 1
ATOM 1370 O O . ARG A 1 180 ? -10.527 4.119 -3.919 1.00 58.66 180 ARG A O 1
ATOM 1377 N N . PHE A 1 181 ? -8.541 3.340 -3.269 1.00 62.78 181 PHE A N 1
ATOM 1378 C CA . PHE A 1 181 ? -8.507 2.220 -4.195 1.00 62.78 181 PHE A CA 1
ATOM 1379 C C . PHE A 1 181 ? -9.485 1.111 -3.773 1.00 62.78 181 PHE A C 1
ATOM 1381 O O . PHE A 1 181 ? -9.175 0.338 -2.849 1.00 62.78 181 PHE A O 1
ATOM 1388 N N . HIS A 1 182 ? -10.637 1.023 -4.446 1.00 67.12 182 HIS A N 1
ATOM 1389 C CA . HIS A 1 182 ? -11.552 -0.122 -4.392 1.00 67.12 182 HIS A CA 1
ATOM 1390 C C . HIS A 1 182 ? -11.259 -1.130 -5.512 1.00 67.12 182 HIS A C 1
ATOM 1392 O O . HIS A 1 182 ? -10.830 -0.765 -6.606 1.00 67.12 182 HIS A O 1
ATOM 1398 N N . LYS A 1 183 ? -11.498 -2.424 -5.249 1.00 67.44 183 LYS A N 1
ATOM 1399 C CA . LYS A 1 183 ? -11.282 -3.498 -6.234 1.00 67.44 183 LYS A CA 1
ATOM 1400 C C . LYS A 1 183 ? -12.083 -3.233 -7.509 1.00 67.44 183 LYS A C 1
ATOM 1402 O O . LYS A 1 183 ? -11.600 -3.499 -8.604 1.00 67.44 183 LYS A O 1
ATOM 1407 N N . GLU A 1 184 ? -13.294 -2.720 -7.352 1.00 66.56 184 GLU A N 1
ATOM 1408 C CA . GLU A 1 184 ? -14.240 -2.422 -8.419 1.00 66.56 184 GLU A CA 1
ATOM 1409 C C . GLU A 1 184 ? -13.735 -1.272 -9.295 1.00 66.56 184 GLU A C 1
ATOM 1411 O O . GLU A 1 184 ? -13.761 -1.390 -10.514 1.00 66.56 184 GLU A O 1
ATOM 1416 N N . GLU A 1 185 ? -13.190 -0.215 -8.691 1.00 69.38 185 GLU A N 1
ATOM 1417 C CA . GLU A 1 185 ? -12.599 0.923 -9.406 1.00 69.38 185 GLU A CA 1
ATOM 1418 C C . GLU A 1 185 ? -11.319 0.524 -10.141 1.00 69.38 185 GLU A C 1
ATOM 1420 O O . GLU A 1 185 ? -11.162 0.839 -11.318 1.00 69.38 185 GLU A O 1
ATOM 1425 N N . GLY A 1 186 ? -10.435 -0.243 -9.492 1.00 69.38 186 GLY A N 1
ATOM 1426 C CA . GLY A 1 186 ? -9.247 -0.791 -10.147 1.00 69.38 186 GLY A CA 1
ATOM 1427 C C . GLY A 1 186 ? -9.599 -1.744 -11.295 1.00 69.38 186 GLY A C 1
ATOM 1428 O O . GLY A 1 186 ? -8.960 -1.732 -12.344 1.00 69.38 186 GLY A O 1
ATOM 1429 N N . LYS A 1 187 ? -10.668 -2.535 -11.156 1.00 70.69 187 LYS A N 1
ATOM 1430 C CA . LYS A 1 187 ? -11.149 -3.402 -12.239 1.00 70.69 187 LYS A CA 1
ATOM 1431 C C . LYS A 1 187 ? -11.735 -2.590 -13.401 1.00 70.69 187 LYS A C 1
ATOM 1433 O O . LYS A 1 187 ? -11.374 -2.838 -14.548 1.00 70.69 187 LYS A O 1
ATOM 1438 N N . GLN A 1 188 ? -12.579 -1.599 -13.111 1.00 70.81 188 GLN A N 1
ATOM 1439 C CA . GLN A 1 188 ? -13.135 -0.688 -14.119 1.00 70.81 188 GLN A CA 1
ATOM 1440 C C . GLN A 1 188 ? -12.041 0.106 -14.842 1.00 70.81 188 GLN A C 1
ATOM 1442 O O . GLN A 1 188 ? -12.165 0.372 -16.035 1.00 70.81 188 GLN A O 1
ATOM 1447 N N . TYR A 1 189 ? -10.960 0.459 -14.144 1.00 70.88 189 TYR A N 1
ATOM 1448 C CA . TYR A 1 189 ? -9.800 1.121 -14.732 1.00 70.88 189 TYR A CA 1
ATOM 1449 C C . TYR A 1 189 ? -9.176 0.286 -15.860 1.00 70.88 189 TYR A C 1
ATOM 1451 O O . TYR A 1 189 ? -8.949 0.794 -16.957 1.00 70.88 189 TYR A O 1
ATOM 1459 N N . MET A 1 190 ? -8.995 -1.019 -15.637 1.00 67.12 190 MET A N 1
ATOM 1460 C CA . MET A 1 190 ? -8.478 -1.933 -16.664 1.00 67.12 190 MET A CA 1
ATOM 1461 C C . MET A 1 190 ? -9.456 -2.209 -17.798 1.00 67.12 190 MET A C 1
ATOM 1463 O O . MET A 1 190 ? -9.019 -2.504 -18.900 1.00 67.12 190 MET A O 1
ATOM 1467 N N . GLU A 1 191 ? -10.764 -2.152 -17.545 1.00 66.88 191 GLU A N 1
ATOM 1468 C CA . GLU A 1 191 ? -11.781 -2.318 -18.593 1.00 66.88 191 GLU A CA 1
ATOM 1469 C C . GLU A 1 191 ? -11.831 -1.103 -19.538 1.00 66.88 191 GLU A C 1
ATOM 1471 O O . GLU A 1 191 ? -12.206 -1.243 -20.701 1.00 66.88 191 GLU A O 1
ATOM 1476 N N . ARG A 1 192 ? -11.426 0.084 -19.059 1.00 60.16 192 ARG A N 1
ATOM 1477 C CA . ARG A 1 192 ? -11.328 1.318 -19.860 1.00 60.16 192 ARG A CA 1
ATOM 1478 C C . ARG A 1 192 ? -10.042 1.413 -20.676 1.00 60.16 192 ARG A C 1
ATOM 1480 O O . ARG A 1 192 ? -10.033 2.079 -21.706 1.00 60.16 192 ARG A O 1
ATOM 1487 N N . ALA A 1 193 ? -8.968 0.780 -20.221 1.00 59.78 193 ALA A N 1
ATOM 1488 C CA . ALA A 1 193 ? -7.703 0.733 -20.935 1.00 59.78 193 ALA A CA 1
ATOM 1489 C C . ALA A 1 193 ? -7.696 -0.459 -21.909 1.00 59.78 193 ALA A C 1
ATOM 1491 O O . ALA A 1 193 ? -8.008 -1.590 -21.548 1.00 59.78 193 ALA A O 1
ATOM 1492 N N . HIS A 1 194 ? -7.392 -0.203 -23.179 1.00 54.94 194 HIS A N 1
ATOM 1493 C CA . HIS A 1 194 ? -7.521 -1.168 -24.273 1.00 54.94 194 HIS A CA 1
ATOM 1494 C C . HIS A 1 194 ? -6.428 -2.262 -24.253 1.00 54.94 194 HIS A C 1
ATOM 1496 O O . HIS A 1 194 ? -5.637 -2.353 -25.179 1.00 54.94 194 HIS A O 1
ATOM 1502 N N . PHE A 1 195 ? -6.390 -3.126 -23.231 1.00 60.22 195 PHE A N 1
ATOM 1503 C CA . PHE A 1 195 ? -5.424 -4.238 -23.107 1.00 60.22 195 PHE A CA 1
ATOM 1504 C C . PHE A 1 195 ? -5.829 -5.516 -23.858 1.00 60.22 195 PHE A C 1
ATOM 1506 O O . PHE A 1 195 ? -5.462 -6.626 -23.465 1.00 60.22 195 PHE A O 1
ATOM 1513 N N . SER A 1 196 ? -6.626 -5.402 -24.921 1.00 57.50 196 SER A N 1
ATOM 1514 C CA . SER A 1 196 ? -7.120 -6.566 -25.674 1.00 57.50 196 SER A CA 1
ATOM 1515 C C . SER A 1 196 ? -5.988 -7.382 -26.316 1.00 57.50 196 SER A C 1
ATOM 1517 O O . SER A 1 196 ? -6.156 -8.567 -26.589 1.00 57.50 196 SER A O 1
ATOM 1519 N N . ASP A 1 197 ? -4.838 -6.750 -26.532 1.00 59.91 197 ASP A N 1
ATOM 1520 C CA . ASP A 1 197 ? -3.608 -7.290 -27.107 1.00 59.91 197 ASP A CA 1
ATOM 1521 C C . ASP A 1 197 ? -2.555 -7.701 -26.054 1.00 59.91 197 ASP A C 1
ATOM 1523 O O . ASP A 1 197 ? -1.532 -8.287 -26.411 1.00 59.91 197 ASP A O 1
ATOM 1527 N N . ARG A 1 198 ? -2.800 -7.438 -24.759 1.00 63.34 198 ARG A N 1
ATOM 1528 C CA . ARG A 1 198 ? -1.866 -7.680 -23.638 1.00 63.34 198 ARG A CA 1
ATOM 1529 C C . ARG A 1 198 ? -2.520 -8.457 -22.482 1.00 63.34 198 ARG A C 1
ATOM 1531 O O . ARG A 1 198 ? -2.665 -7.932 -21.371 1.00 63.34 198 ARG A O 1
ATOM 1538 N N . PRO A 1 199 ? -2.925 -9.723 -22.711 1.00 66.94 199 PRO A N 1
ATOM 1539 C CA . PRO A 1 199 ? -3.590 -10.544 -21.694 1.00 66.94 199 PRO A CA 1
ATOM 1540 C C . PRO A 1 199 ? -2.705 -10.823 -20.466 1.00 66.94 199 PRO A C 1
ATOM 1542 O O . PRO A 1 199 ? -3.220 -10.957 -19.358 1.00 66.94 199 PRO A O 1
ATOM 1545 N N . ASP A 1 200 ? -1.383 -10.845 -20.646 1.00 65.44 200 ASP A N 1
ATOM 1546 C CA . ASP A 1 200 ? -0.373 -10.995 -19.593 1.00 65.44 200 ASP A CA 1
ATOM 1547 C C . ASP A 1 200 ? -0.417 -9.843 -18.573 1.00 65.44 200 ASP A C 1
ATOM 1549 O O . ASP A 1 200 ? -0.408 -10.068 -17.359 1.00 65.44 200 ASP A O 1
ATOM 1553 N N . VAL A 1 201 ? -0.530 -8.604 -19.061 1.00 73.12 201 VAL A N 1
ATOM 1554 C CA . VAL A 1 201 ? -0.629 -7.398 -18.224 1.00 73.12 201 VAL A CA 1
ATOM 1555 C C . VAL A 1 201 ? -1.953 -7.388 -17.463 1.00 73.12 201 VAL A C 1
ATOM 1557 O O . VAL A 1 201 ? -1.982 -7.101 -16.264 1.00 73.12 201 VAL A O 1
ATOM 1560 N N . TYR A 1 202 ? -3.046 -7.761 -18.134 1.00 73.38 202 TYR A N 1
ATOM 1561 C CA . TYR A 1 202 ? -4.371 -7.842 -17.524 1.00 73.38 202 TYR A CA 1
ATOM 1562 C C . TYR A 1 202 ? -4.438 -8.877 -16.386 1.00 73.38 202 TYR A C 1
ATOM 1564 O O . TYR A 1 202 ? -4.966 -8.594 -15.304 1.00 73.38 202 TYR A O 1
ATOM 1572 N N . GLU A 1 203 ? -3.879 -10.072 -16.589 1.00 78.31 203 GLU A N 1
ATOM 1573 C CA . GLU A 1 203 ? -3.826 -11.121 -15.564 1.00 78.31 203 GLU A CA 1
ATOM 1574 C C . GLU A 1 203 ? -2.930 -10.722 -14.379 1.00 78.31 203 GLU A C 1
ATOM 1576 O O . GLU A 1 203 ? -3.323 -10.859 -13.211 1.00 78.31 203 GLU A O 1
ATOM 1581 N N . GLY A 1 204 ? -1.750 -10.164 -14.668 1.00 78.94 204 GLY A N 1
ATOM 1582 C CA . GLY A 1 204 ? -0.825 -9.673 -13.650 1.00 78.94 204 GLY A CA 1
ATOM 1583 C C . GLY A 1 204 ? -1.444 -8.577 -12.780 1.00 78.94 204 GLY A C 1
ATOM 1584 O O . GLY A 1 204 ? -1.337 -8.619 -11.550 1.00 78.94 204 GLY A O 1
ATOM 1585 N N . TYR A 1 205 ? -2.164 -7.637 -13.393 1.00 79.75 205 TYR A N 1
ATOM 1586 C CA . TYR A 1 205 ? -2.837 -6.556 -12.679 1.00 79.75 205 TYR A CA 1
ATOM 1587 C C . TYR A 1 205 ? -3.964 -7.072 -11.777 1.00 79.75 205 TYR A C 1
ATOM 1589 O O . TYR A 1 205 ? -4.030 -6.715 -10.598 1.00 79.75 205 TYR A O 1
ATOM 1597 N N . ASN A 1 206 ? -4.815 -7.975 -12.279 1.00 82.00 206 ASN A N 1
ATOM 1598 C CA . ASN A 1 206 ? -5.864 -8.597 -11.464 1.00 82.00 206 ASN A CA 1
ATOM 1599 C C . ASN A 1 206 ? -5.290 -9.336 -10.251 1.00 82.00 206 ASN A C 1
ATOM 1601 O O . ASN A 1 206 ? -5.840 -9.252 -9.150 1.00 82.00 206 ASN A O 1
ATOM 1605 N N . THR A 1 207 ? -4.160 -10.019 -10.436 1.00 83.94 207 THR A N 1
ATOM 1606 C CA . THR A 1 207 ? -3.438 -10.681 -9.344 1.00 83.94 207 THR A CA 1
ATOM 1607 C C . THR A 1 207 ? -2.937 -9.663 -8.316 1.00 83.94 207 THR A C 1
ATOM 1609 O O . THR A 1 207 ? -3.129 -9.858 -7.113 1.00 83.94 207 THR A O 1
ATOM 1612 N N . ALA A 1 208 ? -2.358 -8.544 -8.764 1.00 83.19 208 ALA A N 1
ATOM 1613 C CA . ALA A 1 208 ? -1.886 -7.474 -7.885 1.00 83.19 208 ALA A CA 1
ATOM 1614 C C . ALA A 1 208 ? -3.025 -6.842 -7.062 1.00 83.19 208 ALA A C 1
ATOM 1616 O O . ALA A 1 208 ? -2.878 -6.686 -5.846 1.00 83.19 208 ALA A O 1
ATOM 1617 N N . ILE A 1 209 ? -4.176 -6.557 -7.685 1.00 82.25 209 ILE A N 1
ATOM 1618 C CA . ILE A 1 209 ? -5.379 -6.084 -6.981 1.00 82.25 209 ILE A CA 1
ATOM 1619 C C . ILE A 1 209 ? -5.867 -7.117 -5.968 1.00 82.25 209 ILE A C 1
ATOM 1621 O O . ILE A 1 209 ? -6.164 -6.768 -4.824 1.00 82.25 209 ILE A O 1
ATOM 1625 N N . ALA A 1 210 ? -5.981 -8.385 -6.366 1.00 81.81 210 ALA A N 1
ATOM 1626 C CA . ALA A 1 210 ? -6.497 -9.433 -5.492 1.00 81.81 210 ALA A CA 1
ATOM 1627 C C . ALA A 1 210 ? -5.618 -9.615 -4.241 1.00 81.81 210 ALA A C 1
ATOM 1629 O O . ALA A 1 210 ? -6.136 -9.769 -3.130 1.00 81.81 210 ALA A O 1
ATOM 1630 N N . ASP A 1 211 ? -4.296 -9.550 -4.402 1.00 83.94 211 ASP A N 1
ATOM 1631 C CA . ASP A 1 211 ? -3.332 -9.589 -3.300 1.00 83.94 211 ASP A CA 1
ATOM 1632 C C . ASP A 1 211 ? -3.453 -8.380 -2.368 1.00 83.94 211 ASP A C 1
ATOM 1634 O O . ASP A 1 211 ? -3.437 -8.537 -1.138 1.00 83.94 211 ASP A O 1
ATOM 1638 N N . PHE A 1 212 ? -3.588 -7.180 -2.938 1.00 82.50 212 PHE A N 1
ATOM 1639 C CA . PHE A 1 212 ? -3.809 -5.954 -2.178 1.00 82.50 212 PHE A CA 1
ATOM 1640 C C . PHE A 1 212 ? -5.092 -6.053 -1.348 1.00 82.50 212 PHE A C 1
ATOM 1642 O O . PHE A 1 212 ? -5.063 -5.853 -0.132 1.00 82.50 212 PHE A O 1
ATOM 1649 N N . GLU A 1 213 ? -6.195 -6.471 -1.970 1.00 79.19 213 GLU A N 1
ATOM 1650 C CA . GLU A 1 213 ? -7.496 -6.609 -1.319 1.00 79.19 213 GLU A CA 1
ATOM 1651 C C . GLU A 1 213 ? -7.447 -7.617 -0.170 1.00 79.19 213 GLU A C 1
ATOM 1653 O O . GLU A 1 213 ? -7.898 -7.361 0.947 1.00 79.19 213 GLU A O 1
ATOM 1658 N N . LYS A 1 214 ? -6.812 -8.763 -0.410 1.00 81.88 214 LYS A N 1
ATOM 1659 C CA . LYS A 1 214 ? -6.614 -9.802 0.598 1.00 81.88 214 LYS A CA 1
ATOM 1660 C C . LYS A 1 214 ? -5.789 -9.298 1.782 1.00 81.88 214 LYS A C 1
ATOM 1662 O O . LYS A 1 214 ? -6.081 -9.652 2.928 1.00 81.88 214 LYS A O 1
ATOM 1667 N N . THR A 1 215 ? -4.766 -8.486 1.530 1.00 82.69 215 THR A N 1
ATOM 1668 C CA . THR A 1 215 ? -3.934 -7.867 2.573 1.00 82.69 215 THR A CA 1
ATOM 1669 C C . THR A 1 215 ? -4.733 -6.837 3.371 1.00 82.69 215 THR A C 1
ATOM 1671 O O . THR A 1 215 ? -4.749 -6.898 4.604 1.00 82.69 215 THR A O 1
ATOM 1674 N N . ARG A 1 216 ? -5.490 -5.981 2.679 1.00 78.75 216 ARG A N 1
ATOM 1675 C CA . ARG A 1 216 ? -6.393 -4.979 3.256 1.00 78.75 216 ARG A CA 1
ATOM 1676 C C . ARG A 1 216 ? -7.457 -5.611 4.155 1.00 78.75 216 ARG A C 1
ATOM 1678 O O . ARG A 1 216 ? -7.555 -5.259 5.329 1.00 78.75 216 ARG A O 1
ATOM 1685 N N . ILE A 1 217 ? -8.185 -6.617 3.665 1.00 79.38 217 ILE A N 1
ATOM 1686 C CA . ILE A 1 217 ? -9.220 -7.339 4.430 1.00 79.38 217 ILE A CA 1
ATOM 1687 C C . ILE A 1 217 ? -8.633 -7.962 5.703 1.00 79.38 217 ILE A C 1
ATOM 1689 O O . ILE A 1 217 ? -9.223 -7.874 6.783 1.00 79.38 217 ILE A O 1
ATOM 1693 N N . ARG A 1 218 ? -7.450 -8.582 5.612 1.00 82.38 218 ARG A N 1
ATOM 1694 C CA . ARG A 1 218 ? -6.774 -9.168 6.781 1.00 82.38 218 ARG A CA 1
ATOM 1695 C C . ARG A 1 218 ? -6.399 -8.114 7.817 1.00 82.38 218 ARG A C 1
ATOM 1697 O O . ARG A 1 218 ? -6.573 -8.366 9.012 1.00 82.38 218 ARG A O 1
ATOM 1704 N N . ALA A 1 219 ? -5.895 -6.964 7.376 1.00 82.62 219 ALA A N 1
ATOM 1705 C CA . ALA A 1 219 ? -5.566 -5.851 8.256 1.00 82.62 219 ALA A CA 1
ATOM 1706 C C . ALA A 1 219 ? -6.825 -5.308 8.953 1.00 82.62 219 ALA A C 1
ATOM 1708 O O . ALA A 1 219 ? -6.826 -5.194 10.180 1.00 82.62 219 ALA A O 1
ATOM 1709 N N . ASN A 1 220 ? -7.914 -5.088 8.203 1.00 82.12 220 ASN A N 1
ATOM 1710 C CA . ASN A 1 220 ? -9.198 -4.610 8.730 1.00 82.12 220 ASN A CA 1
ATOM 1711 C C . ASN A 1 220 ? -9.752 -5.557 9.798 1.00 82.12 220 ASN A C 1
ATOM 1713 O O . ASN A 1 220 ? -10.066 -5.135 10.909 1.00 82.12 220 ASN A O 1
ATOM 1717 N N . ARG A 1 221 ? -9.775 -6.862 9.505 1.00 83.12 221 ARG A N 1
ATOM 1718 C CA . ARG A 1 221 ? -10.204 -7.895 10.457 1.00 83.12 221 ARG A CA 1
ATOM 1719 C C . ARG A 1 221 ? -9.368 -7.879 11.736 1.00 83.12 221 ARG A C 1
ATOM 1721 O O . ARG A 1 221 ? -9.908 -8.000 12.834 1.00 83.12 221 ARG A O 1
ATOM 1728 N N . ARG A 1 222 ? -8.041 -7.775 11.611 1.00 85.69 222 ARG A N 1
ATOM 1729 C CA . ARG A 1 222 ? -7.132 -7.761 12.768 1.00 85.69 222 ARG A CA 1
ATOM 1730 C C . ARG A 1 222 ? -7.377 -6.537 13.647 1.00 85.69 222 ARG A C 1
ATOM 1732 O O . ARG A 1 222 ? -7.370 -6.680 14.868 1.00 85.69 222 ARG A O 1
ATOM 1739 N N . LEU A 1 223 ? -7.577 -5.375 13.029 1.00 87.06 223 LEU A N 1
ATOM 1740 C CA . LEU A 1 223 ? -7.904 -4.131 13.713 1.00 87.06 223 LEU A CA 1
ATOM 1741 C C . LEU A 1 223 ? -9.241 -4.260 14.456 1.00 87.06 223 LEU A C 1
ATOM 1743 O O . LEU A 1 223 ? -9.266 -4.063 15.668 1.00 87.06 223 LEU A O 1
ATOM 1747 N N . TYR A 1 224 ? -10.299 -4.703 13.770 1.00 88.50 224 TYR A N 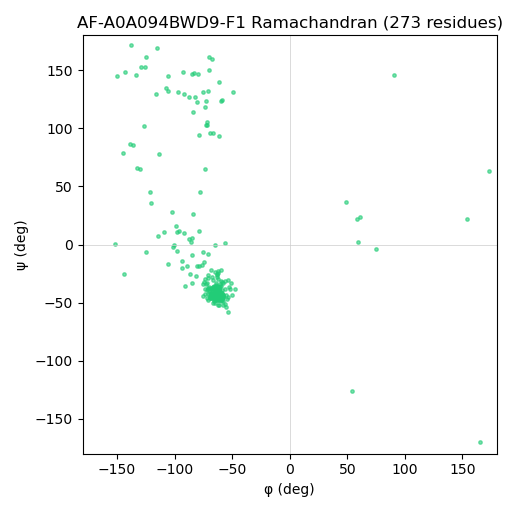1
ATOM 1748 C CA . TYR A 1 224 ? -11.632 -4.882 14.351 1.00 88.50 224 TYR A CA 1
ATOM 1749 C C . TYR A 1 224 ? -11.615 -5.788 15.589 1.00 88.50 224 TYR A C 1
ATOM 1751 O O . TYR A 1 224 ? -12.056 -5.396 16.667 1.00 88.50 224 TYR A O 1
ATOM 1759 N N . VAL A 1 225 ? -11.060 -7.001 15.459 1.00 87.81 225 VAL A N 1
ATOM 1760 C CA . VAL A 1 225 ? -11.051 -7.993 16.549 1.00 87.81 225 VAL A CA 1
ATOM 1761 C C . VAL A 1 225 ? -10.282 -7.475 17.760 1.00 87.81 225 VAL A C 1
ATOM 1763 O O . VAL A 1 225 ? -10.739 -7.621 18.891 1.00 87.81 225 VAL A O 1
ATOM 1766 N N . LYS A 1 226 ? -9.117 -6.859 17.540 1.00 89.75 226 LYS A N 1
ATOM 1767 C CA . LYS A 1 226 ? -8.304 -6.340 18.641 1.00 89.75 226 LYS A CA 1
ATOM 1768 C C . LYS A 1 226 ? -8.944 -5.125 19.306 1.00 89.75 226 LYS A C 1
ATOM 1770 O O . LYS A 1 226 ? -8.920 -5.057 20.529 1.00 89.75 226 LYS A O 1
ATOM 1775 N N . ALA A 1 227 ? -9.544 -4.215 18.539 1.00 88.06 227 ALA A N 1
ATOM 1776 C CA . ALA A 1 227 ? -10.280 -3.080 19.089 1.00 88.06 227 ALA A CA 1
ATOM 1777 C C . ALA A 1 227 ? -11.477 -3.546 19.932 1.00 88.06 227 ALA A C 1
ATOM 1779 O O . ALA A 1 227 ? -11.673 -3.039 21.032 1.00 88.06 227 ALA A O 1
ATOM 1780 N N . ARG A 1 228 ? -12.206 -4.579 19.483 1.00 89.12 228 ARG A N 1
ATOM 1781 C CA . ARG A 1 228 ? -13.329 -5.169 20.232 1.00 89.12 228 ARG A CA 1
ATOM 1782 C C . ARG A 1 228 ? -12.902 -5.743 21.579 1.00 89.12 228 ARG A C 1
ATOM 1784 O O . ARG A 1 228 ? -13.604 -5.565 22.565 1.00 89.12 228 ARG A O 1
ATOM 1791 N N . ILE A 1 229 ? -11.746 -6.407 21.624 1.00 89.19 229 ILE A N 1
ATOM 1792 C CA . ILE A 1 229 ? -11.173 -6.939 22.870 1.00 89.19 229 ILE A CA 1
ATOM 1793 C C . ILE A 1 229 ? -10.705 -5.797 23.781 1.00 89.19 229 ILE A C 1
ATOM 1795 O O . ILE A 1 229 ? -10.990 -5.808 24.973 1.00 89.19 229 ILE A O 1
ATOM 1799 N N . LEU A 1 230 ? -10.004 -4.799 23.232 1.00 90.12 230 LEU A N 1
ATOM 1800 C CA . LEU A 1 230 ? -9.486 -3.667 24.010 1.00 90.12 230 LEU A CA 1
ATOM 1801 C C . LEU A 1 230 ? -10.607 -2.815 24.621 1.00 90.12 230 LEU A C 1
ATOM 1803 O O . LEU A 1 230 ? -10.480 -2.357 25.753 1.00 90.12 230 LEU A O 1
ATOM 1807 N N . LEU A 1 231 ? -11.703 -2.630 23.886 1.00 89.50 231 LEU A N 1
ATOM 1808 C CA . LEU A 1 231 ? -12.845 -1.801 24.278 1.00 89.50 231 LEU A CA 1
ATOM 1809 C C . LEU A 1 231 ? -14.009 -2.618 24.866 1.00 89.50 231 LEU A C 1
ATOM 1811 O O . LEU A 1 231 ? -15.115 -2.100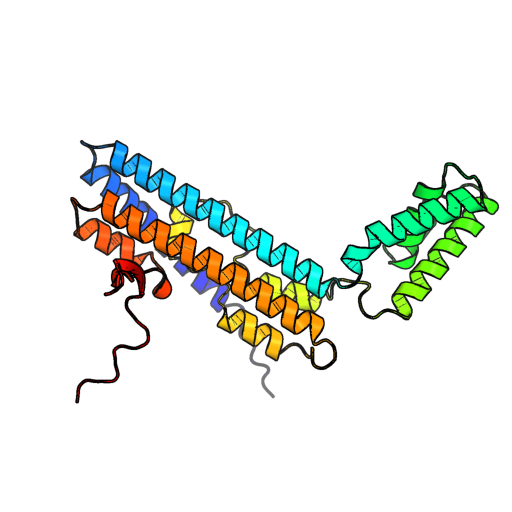 24.993 1.00 89.50 231 LEU A O 1
ATOM 1815 N N . GLN A 1 232 ? -13.776 -3.879 25.254 1.00 89.69 232 GLN A N 1
ATOM 1816 C CA . GLN A 1 232 ? -14.825 -4.786 25.747 1.00 89.69 232 GLN A CA 1
ATOM 1817 C C . GLN A 1 232 ? -15.580 -4.238 26.975 1.00 89.69 232 GLN A C 1
ATOM 1819 O O . GLN A 1 232 ? -16.778 -4.461 27.113 1.00 89.69 232 GLN A O 1
ATOM 1824 N N . ASP A 1 233 ? -14.890 -3.476 27.835 1.00 87.50 233 ASP A N 1
ATOM 1825 C CA . ASP A 1 233 ? -15.457 -2.867 29.048 1.00 87.50 233 ASP A CA 1
ATOM 1826 C C . ASP A 1 233 ? -16.349 -1.641 28.735 1.00 87.50 233 ASP A C 1
ATOM 1828 O O . ASP A 1 233 ? -16.956 -1.063 29.637 1.00 87.50 233 ASP A O 1
ATOM 1832 N N . SER A 1 234 ? -16.402 -1.194 27.474 1.00 88.00 234 SER A N 1
ATOM 1833 C CA . SER A 1 234 ? -17.152 -0.009 27.054 1.00 88.00 234 SER A CA 1
ATOM 1834 C C . SER A 1 234 ? -17.751 -0.181 25.649 1.00 88.00 234 SER A C 1
ATOM 1836 O O . SER A 1 234 ? -17.242 0.412 24.692 1.00 88.00 234 SER A O 1
ATOM 1838 N N . PRO A 1 235 ? -18.874 -0.917 25.513 1.00 89.50 235 PRO A N 1
ATOM 1839 C CA . PRO A 1 235 ? -19.534 -1.165 24.226 1.00 89.50 235 PRO A CA 1
ATOM 1840 C C . PRO A 1 235 ? -19.822 0.106 23.416 1.00 89.50 235 PRO A C 1
ATOM 1842 O O . PRO A 1 235 ? -19.577 0.131 22.218 1.00 89.50 235 PRO A O 1
ATOM 1845 N N . GLN A 1 236 ? -20.209 1.201 24.080 1.00 89.44 236 GLN A N 1
ATOM 1846 C CA . GLN A 1 236 ? -20.455 2.504 23.441 1.00 89.44 236 GLN A CA 1
ATOM 1847 C C . GLN A 1 236 ? -19.217 3.075 22.725 1.00 89.44 236 GLN A C 1
ATOM 1849 O O . GLN A 1 236 ? -19.332 3.691 21.669 1.00 89.44 236 GLN A O 1
ATOM 1854 N N . LEU A 1 237 ? -18.014 2.863 23.277 1.00 88.31 237 LEU A N 1
ATOM 1855 C CA . LEU A 1 237 ? -16.773 3.288 22.617 1.00 88.31 237 LEU A CA 1
ATOM 1856 C C . LEU A 1 237 ? -16.440 2.374 21.440 1.00 88.31 237 LEU A C 1
ATOM 1858 O O . LEU A 1 237 ? -15.882 2.835 20.449 1.00 88.31 237 LEU A O 1
ATOM 1862 N N . PHE A 1 238 ? -16.785 1.090 21.522 1.00 89.62 238 PHE A N 1
ATOM 1863 C CA . PHE A 1 238 ? -16.620 0.191 20.389 1.00 89.62 238 PHE A CA 1
ATOM 1864 C C . PHE A 1 238 ? -17.588 0.532 19.246 1.00 89.62 238 PHE A C 1
ATOM 1866 O O . PHE A 1 238 ? -17.158 0.603 18.103 1.00 89.62 238 PHE A O 1
ATOM 1873 N N . GLU A 1 239 ? -18.848 0.852 19.541 1.00 87.75 239 GLU A N 1
ATOM 1874 C CA . GLU A 1 239 ? -19.804 1.359 18.543 1.00 87.75 239 GLU A CA 1
ATOM 1875 C C . GLU A 1 239 ? -19.311 2.666 17.901 1.00 87.75 239 GLU A C 1
ATOM 1877 O O . GLU A 1 239 ? -19.402 2.844 16.687 1.00 87.75 239 GLU A O 1
ATOM 1882 N N . GLY A 1 240 ? -18.733 3.572 18.700 1.00 86.00 240 GLY A N 1
ATOM 1883 C CA . GLY A 1 240 ? -18.061 4.772 18.195 1.00 86.00 240 GLY A CA 1
ATOM 1884 C C . GLY A 1 240 ? -16.898 4.439 17.258 1.00 86.00 240 GLY A C 1
ATOM 1885 O O . GLY A 1 240 ? -16.784 5.031 16.189 1.00 86.00 240 GLY A O 1
ATOM 1886 N N . PHE A 1 241 ? -16.086 3.442 17.613 1.00 86.88 241 PHE A N 1
ATOM 1887 C CA . PHE A 1 241 ? -14.997 2.938 16.780 1.00 86.88 241 PHE A CA 1
ATOM 1888 C C . PHE A 1 241 ? -15.493 2.331 15.454 1.00 86.88 241 PHE A C 1
ATOM 1890 O O . PHE A 1 241 ? -14.888 2.557 14.407 1.00 86.88 241 PHE A O 1
ATOM 1897 N N . GLU A 1 242 ? -16.603 1.587 15.467 1.00 86.06 242 GLU A N 1
ATOM 1898 C CA . GLU A 1 242 ? -17.163 0.937 14.274 1.00 86.06 242 GLU A CA 1
ATOM 1899 C C . GLU A 1 242 ? -17.597 1.919 13.182 1.00 86.06 242 GLU A C 1
ATOM 1901 O O . GLU A 1 242 ? -17.599 1.547 12.007 1.00 86.06 242 GLU A O 1
ATOM 1906 N N . LYS A 1 243 ? -17.914 3.169 13.541 1.00 84.56 243 LYS A N 1
ATOM 1907 C CA . LYS A 1 243 ? -18.222 4.241 12.578 1.00 84.56 243 LYS A CA 1
ATOM 1908 C C . LYS A 1 243 ? -17.029 4.588 11.685 1.00 84.56 243 LYS A C 1
ATOM 1910 O O . LYS A 1 243 ? -17.224 5.024 10.557 1.00 84.56 243 LYS A O 1
ATOM 1915 N N . PHE A 1 244 ? -15.810 4.340 12.165 1.00 81.31 244 PHE A N 1
ATOM 1916 C CA . PHE A 1 244 ? -14.559 4.566 11.439 1.00 81.31 244 PHE A CA 1
ATOM 1917 C C . PHE A 1 244 ? -14.028 3.300 10.750 1.00 81.31 244 PHE A C 1
ATOM 1919 O O . PHE A 1 244 ? -12.871 3.269 10.331 1.00 81.31 244 PHE A O 1
ATOM 1926 N N . MET A 1 245 ? -14.821 2.229 10.662 1.00 80.88 245 MET A N 1
ATOM 1927 C CA . MET A 1 245 ? -14.424 0.992 9.987 1.00 80.88 245 MET A CA 1
ATOM 1928 C C . MET A 1 245 ? -15.142 0.849 8.645 1.00 80.88 245 MET A C 1
ATOM 1930 O O . MET A 1 245 ? -16.327 1.174 8.540 1.00 80.88 245 MET A O 1
ATOM 1934 N N . PRO A 1 246 ? -14.477 0.279 7.625 1.00 73.94 246 PRO A N 1
ATOM 1935 C CA . PRO A 1 246 ? -15.126 0.061 6.347 1.00 73.94 246 PRO A CA 1
ATOM 1936 C C . PRO A 1 246 ? -16.173 -1.043 6.518 1.00 73.94 246 PRO A C 1
ATOM 1938 O O . PRO A 1 246 ? -15.990 -1.948 7.339 1.00 73.94 246 PRO A O 1
ATOM 1941 N N . ALA A 1 247 ? -17.259 -1.015 5.739 1.00 71.19 247 ALA A N 1
ATOM 1942 C CA . ALA A 1 247 ? -18.337 -2.002 5.864 1.00 71.19 247 ALA A CA 1
ATOM 1943 C C . ALA A 1 247 ? -17.811 -3.447 5.774 1.00 71.19 247 ALA A C 1
ATOM 1945 O O . ALA A 1 247 ? -18.085 -4.266 6.651 1.00 71.19 247 ALA A O 1
ATOM 1946 N N . ASN A 1 248 ? -16.924 -3.705 4.807 1.00 68.38 248 ASN A N 1
ATOM 1947 C CA . ASN A 1 248 ? -16.230 -4.982 4.623 1.00 68.38 248 ASN A CA 1
ATOM 1948 C C . ASN A 1 248 ? -15.165 -5.291 5.701 1.00 68.38 248 ASN A C 1
ATOM 1950 O O . ASN A 1 248 ? -14.620 -6.391 5.741 1.00 68.38 248 ASN A O 1
ATOM 1954 N N . GLY A 1 249 ? -14.835 -4.350 6.581 1.00 71.06 249 GLY A N 1
ATOM 1955 C CA . GLY A 1 249 ? -13.937 -4.552 7.717 1.00 71.06 249 GLY A CA 1
ATOM 1956 C C . GLY A 1 249 ? -14.648 -5.011 8.987 1.00 71.06 249 GLY A C 1
ATOM 1957 O O . GLY A 1 249 ? -13.992 -5.554 9.878 1.00 71.06 249 GLY A O 1
ATOM 1958 N N . ARG A 1 250 ? -15.970 -4.817 9.064 1.00 80.06 250 ARG A N 1
ATOM 1959 C CA . ARG A 1 250 ? -16.810 -5.206 10.202 1.00 80.06 250 ARG A CA 1
ATOM 1960 C C . ARG A 1 250 ? -17.245 -6.662 10.074 1.00 80.06 250 ARG A C 1
ATOM 1962 O O . ARG A 1 250 ? -17.446 -7.164 8.966 1.00 80.06 250 ARG A O 1
ATOM 1969 N N . GLY A 1 251 ? -17.380 -7.356 11.200 1.00 81.38 251 GLY A N 1
ATOM 1970 C CA . GLY A 1 251 ? -17.778 -8.757 11.180 1.00 81.38 251 GLY A CA 1
ATOM 1971 C C . GLY A 1 251 ? -17.560 -9.508 12.484 1.00 81.38 251 GLY A C 1
ATOM 1972 O O . GLY A 1 251 ? -17.204 -8.948 13.520 1.00 81.38 251 GLY A O 1
ATOM 1973 N N . GLU A 1 252 ? -17.732 -10.820 12.404 1.00 79.94 252 GLU A N 1
ATOM 1974 C CA . GLU A 1 252 ? -17.606 -11.732 13.529 1.00 79.94 252 GLU A CA 1
ATOM 1975 C C . GLU A 1 252 ? -16.767 -12.965 13.215 1.00 79.94 252 GLU A C 1
ATOM 1977 O O . GLU A 1 252 ? -16.746 -13.520 12.112 1.00 79.94 252 GLU A O 1
ATOM 1982 N N . LEU A 1 253 ? -16.054 -13.405 14.248 1.00 78.44 253 LEU A N 1
ATOM 1983 C CA . LEU A 1 253 ? -15.420 -14.709 14.291 1.00 78.44 253 LEU A CA 1
ATOM 1984 C C . LEU A 1 253 ? -16.473 -15.747 14.675 1.00 78.44 253 LEU A C 1
ATOM 1986 O O . LEU A 1 253 ? -17.042 -15.667 15.758 1.00 78.44 253 LEU A O 1
ATOM 1990 N N . TYR A 1 254 ? -16.664 -16.758 13.835 1.00 79.75 254 TYR A N 1
ATOM 1991 C CA . TYR A 1 254 ? -17.519 -17.902 14.143 1.00 79.75 254 TYR A CA 1
ATOM 1992 C C . TYR A 1 254 ? -16.748 -19.213 13.973 1.00 79.75 254 TYR A C 1
ATOM 1994 O O . TYR A 1 254 ? -15.791 -19.306 13.196 1.00 79.75 254 TYR A O 1
ATOM 2002 N N . ARG A 1 255 ? -17.146 -20.249 14.715 1.00 81.19 255 ARG A N 1
ATOM 2003 C CA . ARG A 1 255 ? -16.640 -21.612 14.512 1.00 81.19 255 ARG A CA 1
ATOM 2004 C C . ARG A 1 255 ? -17.564 -22.350 13.554 1.00 81.19 255 ARG A C 1
ATOM 2006 O O . ARG A 1 255 ? -18.772 -22.379 13.742 1.00 81.19 255 ARG A O 1
ATOM 2013 N N . THR A 1 256 ? -16.982 -22.951 12.526 1.00 84.62 256 THR A N 1
ATOM 2014 C CA . THR A 1 256 ? -17.692 -23.898 11.655 1.00 84.62 256 THR A CA 1
ATOM 2015 C C . THR A 1 256 ? -17.991 -25.202 12.406 1.00 84.62 256 THR A C 1
ATOM 2017 O O . THR A 1 256 ? -17.285 -25.504 13.372 1.00 84.62 256 THR A O 1
ATOM 2020 N N . PRO A 1 257 ? -18.948 -26.026 11.933 1.00 80.94 257 PRO A N 1
ATOM 2021 C CA . PRO A 1 257 ? -19.188 -27.361 12.491 1.00 80.94 257 PRO A CA 1
ATOM 2022 C C . PRO A 1 257 ? -17.928 -28.242 12.531 1.00 80.94 257 PRO A C 1
ATOM 2024 O O . PRO A 1 257 ? -17.743 -29.028 13.450 1.00 80.94 257 PRO A O 1
ATOM 2027 N N . ALA A 1 258 ? -16.998 -28.041 11.589 1.00 86.38 258 ALA A N 1
ATOM 2028 C CA . ALA A 1 258 ? -15.694 -28.710 11.549 1.00 86.38 258 ALA A CA 1
ATOM 2029 C C . ALA A 1 258 ? -14.646 -28.121 12.526 1.00 86.38 258 ALA A C 1
ATOM 2031 O O . ALA A 1 258 ? -13.451 -28.373 12.380 1.00 86.38 258 ALA A O 1
ATOM 2032 N N . GLY A 1 259 ? -15.043 -27.251 13.459 1.00 82.75 259 GLY A N 1
ATOM 2033 C CA . GLY A 1 259 ? -14.165 -26.629 14.457 1.00 82.75 259 GLY A CA 1
ATOM 2034 C C . GLY A 1 259 ? -13.252 -25.510 13.936 1.00 82.75 259 GLY A C 1
ATOM 2035 O O . GLY A 1 259 ? -12.567 -24.865 14.732 1.00 82.75 259 GLY A O 1
ATOM 2036 N N . LYS A 1 260 ? -13.245 -25.221 12.625 1.00 81.31 260 LYS A N 1
ATOM 2037 C CA . LYS A 1 260 ? -12.417 -24.154 12.030 1.00 81.31 260 LYS A CA 1
ATOM 2038 C C . LYS A 1 260 ? -13.003 -22.773 12.330 1.00 81.31 260 LYS A C 1
ATOM 2040 O O . LYS A 1 260 ? -14.185 -22.549 12.069 1.00 81.31 260 LYS A O 1
ATOM 2045 N N . LEU A 1 261 ? -12.168 -21.849 12.810 1.00 75.38 261 LEU A N 1
ATOM 2046 C CA . LEU A 1 261 ? -12.503 -20.430 12.978 1.00 75.38 261 LEU A CA 1
ATOM 2047 C C . LEU A 1 261 ? -12.566 -19.732 11.616 1.00 75.38 261 LEU A C 1
ATOM 2049 O O . LEU A 1 261 ? -11.587 -19.722 10.866 1.00 75.38 261 LEU A O 1
ATOM 2053 N N . ARG A 1 262 ? -13.707 -19.118 11.308 1.00 78.88 262 ARG A N 1
ATOM 2054 C CA . ARG A 1 262 ? -13.930 -18.321 10.100 1.00 78.88 262 ARG A CA 1
ATOM 2055 C C . ARG A 1 262 ? -14.412 -16.919 10.452 1.00 78.88 262 ARG A C 1
ATOM 2057 O O . ARG A 1 262 ? -14.802 -16.644 11.580 1.00 78.88 262 ARG A O 1
ATOM 2064 N N . TRP A 1 263 ? -14.278 -16.022 9.483 1.00 80.12 263 TRP A N 1
ATOM 2065 C CA . TRP A 1 263 ? -14.727 -14.638 9.567 1.00 80.12 263 TRP A CA 1
ATOM 2066 C C . TRP A 1 263 ? -15.981 -14.478 8.718 1.00 80.12 263 TRP A C 1
ATOM 2068 O O . TRP A 1 263 ? -15.996 -14.956 7.582 1.00 80.12 263 TRP A O 1
ATOM 2078 N N . ARG A 1 264 ? -17.015 -13.849 9.272 1.00 79.38 264 ARG A N 1
ATOM 2079 C CA . ARG A 1 264 ? -18.237 -13.446 8.571 1.00 79.38 264 ARG A CA 1
ATOM 2080 C C . ARG A 1 264 ? -18.310 -11.926 8.608 1.00 79.38 264 ARG A C 1
ATOM 2082 O O . ARG A 1 264 ? -18.152 -11.352 9.676 1.00 79.38 264 ARG A O 1
ATOM 2089 N N . HIS A 1 265 ? -18.524 -11.291 7.463 1.00 78.50 265 HIS A N 1
ATOM 2090 C CA . HIS A 1 265 ? -18.734 -9.845 7.378 1.00 78.50 265 HIS A CA 1
ATOM 2091 C C . HIS A 1 265 ? -20.207 -9.512 7.665 1.00 78.50 265 HIS A C 1
ATOM 2093 O O . HIS A 1 265 ? -21.071 -10.316 7.323 1.00 78.50 265 HIS A O 1
ATOM 2099 N N . TYR A 1 266 ? -20.506 -8.354 8.262 1.00 67.94 266 TYR A N 1
ATOM 2100 C CA . TYR A 1 266 ? -21.883 -7.930 8.583 1.00 67.94 266 TYR A CA 1
ATOM 2101 C C . TYR A 1 266 ? -22.676 -7.383 7.348 1.00 67.94 266 TYR A C 1
ATOM 2103 O O . TYR A 1 266 ? -23.388 -6.396 7.479 1.00 67.94 266 TYR A O 1
ATOM 2111 N N . ASN A 1 267 ? -22.609 -8.079 6.192 1.00 55.06 267 ASN A N 1
ATOM 2112 C CA . ASN A 1 267 ? -23.290 -7.880 4.871 1.00 55.06 267 ASN A CA 1
ATOM 2113 C C . ASN A 1 267 ? -22.592 -7.003 3.811 1.00 55.06 267 ASN A C 1
ATOM 2115 O O . ASN A 1 267 ? -21.770 -6.162 4.163 1.00 55.06 267 ASN A O 1
ATOM 2119 N N . ASP A 1 268 ? -22.744 -7.328 2.509 1.00 39.84 268 ASP A N 1
ATOM 2120 C CA . ASP A 1 268 ? -23.857 -6.877 1.625 1.00 39.84 268 ASP A CA 1
ATOM 2121 C C . ASP A 1 268 ? -25.057 -7.820 1.275 1.00 39.84 268 ASP A C 1
ATOM 2123 O O . ASP A 1 268 ? -25.986 -7.347 0.630 1.00 39.84 268 ASP A O 1
ATOM 2127 N N . GLU A 1 269 ? -25.158 -9.094 1.693 1.00 37.84 269 GLU A N 1
ATOM 2128 C CA . GLU A 1 269 ? -26.245 -10.005 1.212 1.00 37.84 269 GLU A CA 1
ATOM 2129 C C . GLU A 1 269 ? -27.186 -10.615 2.285 1.00 37.84 269 GLU A C 1
ATOM 2131 O O . GLU A 1 269 ? -27.512 -11.799 2.221 1.00 37.84 269 GLU A O 1
ATOM 2136 N N . HIS A 1 270 ? -27.691 -9.860 3.269 1.00 36.91 270 HIS A N 1
ATOM 2137 C CA . HIS A 1 270 ? -28.830 -10.334 4.102 1.00 36.91 270 HIS A CA 1
ATOM 2138 C C . HIS A 1 270 ? -30.073 -9.433 4.034 1.00 36.91 270 HIS A C 1
ATOM 2140 O O . HIS A 1 270 ? -30.799 -9.314 5.014 1.00 36.91 270 HIS A O 1
ATOM 2146 N N . SER A 1 271 ? -30.362 -8.845 2.869 1.00 30.53 271 SER A N 1
ATOM 2147 C CA . SER A 1 271 ? -31.657 -8.174 2.624 1.00 30.53 271 SER A CA 1
ATOM 2148 C C . SER A 1 271 ? -32.573 -8.912 1.643 1.00 30.53 271 SER A C 1
ATOM 2150 O O . SER A 1 271 ? -33.591 -8.368 1.233 1.00 30.53 271 SER A O 1
ATOM 2152 N N . ALA A 1 272 ? -32.257 -10.149 1.264 1.00 31.64 272 ALA A N 1
ATOM 2153 C CA . ALA A 1 272 ? -33.139 -10.964 0.439 1.00 31.64 272 ALA A CA 1
ATOM 2154 C C . ALA A 1 272 ? -33.174 -12.376 1.011 1.00 31.64 272 ALA A C 1
ATOM 2156 O O . ALA A 1 272 ? -32.332 -13.175 0.645 1.00 31.64 272 ALA A O 1
ATOM 2157 N N . PHE A 1 273 ? -34.047 -12.618 1.989 1.00 32.56 273 PHE A N 1
ATOM 2158 C CA . PHE A 1 273 ? -34.796 -13.864 2.232 1.00 32.56 273 PHE A CA 1
ATOM 2159 C C . PHE A 1 273 ? -35.541 -13.730 3.571 1.00 32.56 273 PHE A C 1
ATOM 2161 O O . PHE A 1 273 ? -35.289 -14.468 4.514 1.00 32.56 273 PHE A O 1
ATOM 2168 N N . GLU A 1 274 ? -36.468 -12.774 3.640 1.00 30.53 274 GLU A N 1
ATOM 2169 C CA . GLU A 1 274 ? -37.635 -12.849 4.528 1.00 30.53 274 GLU A CA 1
ATOM 2170 C C . GLU A 1 274 ? -38.854 -12.342 3.748 1.00 30.53 274 GLU A C 1
ATOM 2172 O O . GLU A 1 274 ? -39.136 -11.144 3.706 1.00 30.53 274 GLU A O 1
ATOM 2177 N N . ASN A 1 275 ? -39.469 -13.276 3.015 1.00 29.11 275 ASN A N 1
ATOM 2178 C CA . ASN A 1 275 ? -40.911 -13.507 2.825 1.00 29.11 275 ASN A CA 1
ATOM 2179 C C . ASN A 1 275 ? -41.134 -14.431 1.626 1.00 29.11 275 ASN A C 1
ATOM 2181 O O . ASN A 1 275 ? -40.763 -14.040 0.497 1.00 29.11 275 ASN A O 1
#

Mean predicted aligned error: 14.66 Å

Solvent-accessible surface area (backbone atoms only — not comparable to full-atom values): 15436 Å² total; per-residue (Å²): 137,84,83,82,86,84,76,76,64,66,61,55,57,47,51,53,51,44,52,49,35,29,50,53,34,47,53,50,52,51,52,48,41,62,75,29,61,93,43,56,64,51,46,52,51,52,52,51,50,47,45,52,50,43,53,54,48,55,49,45,52,52,50,42,47,57,52,48,48,46,52,50,9,40,49,50,76,43,46,69,56,52,51,50,49,53,29,51,52,41,32,73,75,64,72,42,91,55,29,63,48,25,47,51,28,14,49,33,39,56,71,64,76,36,92,62,81,79,53,54,87,48,75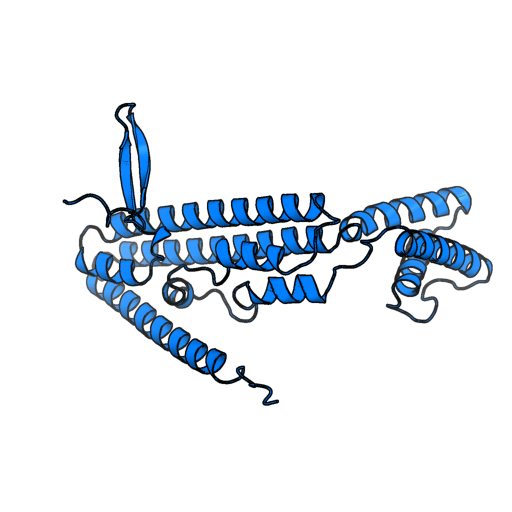,68,44,41,53,52,19,51,52,47,18,50,53,50,39,51,52,44,75,76,36,98,30,64,49,55,48,58,69,62,51,50,56,54,54,69,40,42,70,72,93,84,70,80,98,45,63,36,52,43,38,30,44,19,70,49,59,69,55,40,72,65,58,58,50,51,52,55,73,72,44,89,49,88,88,38,63,68,50,54,54,53,46,53,50,46,51,52,54,42,49,54,52,50,47,52,50,34,42,53,50,46,57,51,50,50,63,66,31,59,95,37,61,70,60,38,58,56,51,53,73,31,43,32,65,81,28,39,62,44,83,45,70,44,97,86,70,48,81,43,80,46,60,79,52,96,80,79,85,81,85,89,130

Radius of gyration: 26.28 Å; Cα contacts (8 Å, |Δi|>4): 248; chains: 1; bounding box: 79×51×67 Å

Sequence (275 aa):
MESSSVEPQTANDEAARSTEILREANEFLEQVKLKYQSKPEVYKELFRLLTSYAAARDEAHRQIHSKVEALFGGLAAEFPKLRGVLIRTIRFARDTPYAAALVNSAINRATKVTIGSTAAEDSTEEMIEDGAMNFTKFMIENSPGFGVDADLFGGFVQLLPGNGSPPVVGRTMATGGTSRFHKEEGKQYMERAHFSDRPDVYEGYNTAIADFEKTRIRANRRLYVKARILLQDSPQLFEGFEKFMPANGRGELYRTPAGKLRWRHYNDEHSAFEN

Secondary structure (DSSP, 8-state):
-------SHHHHHHHHHHHHHHHHHHHHHHHHHHHTTT-HHHHHHHHHHHHHHHHHHHHHHHHHHHHHHHHHHGGGGGHHHHHHHHHHHHHHHH--TTHHHHHHHHHHHHTTS-SS-SS--SHHHHHHHHHHHHHHHHHHHHSTTSS--HHHHHHHHHHSPPTTS---HHHHHHTTT--S--HHHHHHHHHHS--TT-HHHHHHHHHHHHHHHHHHHHHHHHHHHHHHHHTTT-HHHHHHHHTTS-GGG-EEEEE-TTS-EEEEES-SS-SS---

pLDDT: mean 74.31, std 14.97, range [29.11, 92.94]